Protein AF-0000000075713318 (afdb_homodimer)

Solvent-accessible surface area (backbone atoms only — not comparable to full-atom values): 17585 Å² total; per-residue (Å²): 131,86,72,63,76,66,46,79,24,65,80,40,88,94,42,63,66,56,20,50,36,45,51,32,10,68,74,48,84,56,33,56,58,51,68,74,47,45,32,52,47,50,76,47,67,40,51,84,48,40,60,54,39,22,46,40,76,52,52,82,46,51,25,34,27,41,79,38,81,68,27,32,43,33,42,34,37,63,83,39,29,36,25,42,32,25,42,23,45,23,33,30,71,60,67,88,74,44,43,30,54,21,17,32,35,34,30,35,20,81,74,85,74,61,71,46,78,69,47,76,45,75,73,47,67,67,31,68,55,62,59,24,67,39,77,47,80,46,70,71,67,52,76,26,28,28,45,33,44,30,35,74,46,52,14,71,60,65,42,37,31,42,42,34,4,29,50,27,43,13,27,35,42,60,132,86,70,63,75,65,46,80,24,68,81,38,90,91,41,63,68,57,19,50,36,46,51,32,10,66,74,47,83,55,30,57,61,50,68,72,47,46,33,51,46,52,76,48,68,41,49,83,48,39,61,54,38,21,45,40,77,51,52,82,46,50,26,34,27,42,78,37,83,69,27,32,41,33,42,34,36,64,84,38,29,36,26,41,31,25,40,22,45,22,34,31,71,61,67,89,76,43,42,30,54,21,16,32,36,32,30,36,20,79,75,84,74,61,71,45,78,69,48,76,46,76,73,47,67,68,31,68,56,60,60,24,68,40,76,48,78,44,70,70,68,52,76,28,28,28,43,33,45,30,34,74,46,52,14,71,59,65,44,37,31,42,40,35,4,30,51,28,42,13,27,34,41,60

Radius of gyration: 24.64 Å; Cα contacts (8 Å, |Δi|>4): 955; chains: 2; bounding box: 43×74×54 Å

pLDDT: mean 88.65, std 12.82, range [29.45, 98.88]

Organism: Trichomonas vaginalis (strain ATCC PRA-98 / G3) (NCBI:txid412133)

InterPro domains:
  IPR000421 Coagulation factor 5/8, C-terminal domain [PF00754] (59-156)
  IPR008979 Galactose-binding-like domain superfamily [SSF49785] (58-172)

Foldseek 3Di:
DPPPDDDDFDQDPVCNPRGDQVVCCVVVVRGVDDCVVPNDDDPDDDDPADLVQQADDDLQGKHKDDQDAFDKRKAFAPPKWFFFFKKKFWFHADDDLGQAAAKKWKWFAAPVPDIDTFDIGHGHCQRPHHGGMDMDTTPGDPIGRMMMITRHAGGSNRTRMDMTSYMDTDGDMD/DPCPDDDDFDQDPVCNPRGDQVVCCVVVVRGVDDCVVPNDDDPDDDDPADLVQQADDDLQGKHKDDQDAFDKRKAFAPPKWFFFFKKKFWFHQDDDLGQAAAKKWKWFAAPVPDIDTFDIGHRHCQRPHHGGMDMDTTPGDPIGRMMMITRHAGGSNRTRMDMTSYMDTDGDMD

Structure (mmCIF, N/CA/C/O backbone):
data_AF-0000000075713318-model_v1
#
loop_
_entity.id
_entity.type
_entity.pdbx_description
1 polymer 'F5/8 type C domain-containing protein'
#
loop_
_atom_site.group_PDB
_atom_site.id
_atom_site.type_symbol
_atom_site.label_atom_id
_atom_site.label_alt_id
_atom_site.label_comp_id
_atom_site.label_asym_id
_atom_site.label_entity_id
_atom_site.label_seq_id
_atom_site.pdbx_PDB_ins_code
_atom_site.Cartn_x
_atom_site.Cartn_y
_atom_site.Cartn_z
_atom_site.occupancy
_atom_site.B_iso_or_equiv
_atom_site.auth_seq_id
_atom_site.auth_comp_id
_atom_site.auth_asym_id
_atom_site.auth_atom_id
_atom_site.pdbx_PDB_model_num
ATOM 1 N N . MET A 1 1 ? 22.984 25.828 28.312 1 29.45 1 MET A N 1
ATOM 2 C CA . MET A 1 1 ? 21.938 26.672 27.734 1 29.45 1 MET A CA 1
ATOM 3 C C . MET A 1 1 ? 21.953 26.594 26.219 1 29.45 1 MET A C 1
ATOM 5 O O . MET A 1 1 ? 22.609 27.375 25.547 1 29.45 1 MET A O 1
ATOM 9 N N . GLY A 1 2 ? 22.344 25.562 25.531 1 36.06 2 GLY A N 1
ATOM 10 C CA . GLY A 1 2 ? 22.75 25.391 24.156 1 36.06 2 GLY A CA 1
ATOM 11 C C . GLY A 1 2 ? 21.703 25.875 23.156 1 36.06 2 GLY A C 1
ATOM 12 O O . GLY A 1 2 ? 20.688 25.203 22.953 1 36.06 2 GLY A O 1
ATOM 13 N N . GLY A 1 3 ? 21.234 27.141 23.109 1 44.34 3 GLY A N 1
ATOM 14 C CA . GLY A 1 3 ? 20.234 27.984 22.484 1 44.34 3 GLY A CA 1
ATOM 15 C C . GLY A 1 3 ? 20.109 27.766 20.984 1 44.34 3 GLY A C 1
ATOM 16 O O . GLY A 1 3 ? 20.75 28.453 20.188 1 44.34 3 GLY A O 1
ATOM 17 N N . GLY A 1 4 ? 20.109 26.609 20.453 1 56.09 4 GLY A N 1
ATOM 18 C CA . GLY A 1 4 ? 20.25 26.5 19 1 56.09 4 GLY A CA 1
ATOM 19 C C . GLY A 1 4 ? 19.359 27.484 18.25 1 56.09 4 GLY A C 1
ATOM 20 O O . GLY A 1 4 ? 18.391 28 18.797 1 56.09 4 GLY A O 1
ATOM 21 N N . SER A 1 5 ? 19.906 28.281 17.266 1 78.12 5 SER A N 1
ATOM 22 C CA . SER A 1 5 ? 19.297 29.359 16.5 1 78.12 5 SER A CA 1
ATOM 23 C C . SER A 1 5 ? 17.953 28.938 15.914 1 78.12 5 SER A C 1
ATOM 25 O O . SER A 1 5 ? 17.812 27.812 15.43 1 78.12 5 SER A O 1
ATOM 27 N N . SER A 1 6 ? 16.922 29.641 16.406 1 88.44 6 SER A N 1
ATOM 28 C CA . SER A 1 6 ? 15.578 29.5 15.844 1 88.44 6 SER A CA 1
ATOM 29 C C . SER A 1 6 ? 15.492 30.094 14.445 1 88.44 6 SER A C 1
ATOM 31 O O . SER A 1 6 ? 16.047 31.172 14.188 1 88.44 6 SER A O 1
ATOM 33 N N . VAL A 1 7 ? 15.102 29.359 13.523 1 92 7 VAL A N 1
ATOM 34 C CA . VAL A 1 7 ? 14.883 29.828 12.164 1 92 7 VAL A CA 1
ATOM 35 C C . VAL A 1 7 ? 13.383 29.938 11.891 1 92 7 VAL A C 1
ATOM 37 O O . VAL A 1 7 ? 12.617 29.031 12.219 1 92 7 VAL A O 1
ATOM 40 N N . ALA A 1 8 ? 12.938 31.078 11.312 1 95.62 8 ALA A N 1
ATOM 41 C CA . ALA A 1 8 ? 11.523 31.344 11.039 1 95.62 8 ALA A CA 1
ATOM 42 C C . ALA A 1 8 ? 11.156 30.922 9.625 1 95.62 8 ALA A C 1
ATOM 44 O O . ALA A 1 8 ? 11.891 31.188 8.672 1 95.62 8 ALA A O 1
ATOM 45 N N . TYR A 1 9 ? 10.047 30.266 9.477 1 95.88 9 TYR A N 1
ATOM 46 C CA . TYR A 1 9 ? 9.422 29.906 8.211 1 95.88 9 TYR A CA 1
ATOM 47 C C . TYR A 1 9 ? 7.973 30.375 8.164 1 95.88 9 TYR A C 1
ATOM 49 O O . TYR A 1 9 ? 7.059 29.594 8.469 1 95.88 9 TYR A O 1
ATOM 57 N N . PRO A 1 10 ? 7.723 31.609 7.754 1 95.38 10 PRO A N 1
ATOM 58 C CA . PRO A 1 10 ? 6.355 32.156 7.77 1 95.38 10 PRO A CA 1
ATOM 59 C C . PRO A 1 10 ? 5.492 31.578 6.641 1 95.38 10 PRO A C 1
ATOM 61 O O . PRO A 1 10 ? 6.008 31.25 5.57 1 95.38 10 PRO A O 1
ATOM 64 N N . LEU A 1 11 ? 4.223 31.406 6.945 1 95.69 11 LEU A N 1
ATOM 65 C CA . LEU A 1 11 ? 3.256 31.047 5.91 1 95.69 11 LEU A CA 1
ATOM 66 C C . LEU A 1 11 ? 2.973 32.25 5.004 1 95.69 11 LEU A C 1
ATOM 68 O O . LEU A 1 11 ? 2.543 33.312 5.473 1 95.69 11 LEU A O 1
ATOM 72 N N . LYS A 1 12 ? 3.27 32.094 3.717 1 92.25 12 LYS A N 1
ATOM 73 C CA . LYS A 1 12 ? 2.949 33.094 2.695 1 92.25 12 LYS A CA 1
ATOM 74 C C . LYS A 1 12 ? 1.854 32.594 1.761 1 92.25 12 LYS A C 1
ATOM 76 O O . LYS A 1 12 ? 1.904 31.438 1.295 1 92.25 12 LYS A O 1
ATOM 81 N N . LYS A 1 13 ? 0.928 33.375 1.49 1 89.06 13 LYS A N 1
ATOM 82 C CA . LYS A 1 13 ? -0.212 33 0.655 1 89.06 13 LYS A CA 1
ATOM 83 C C . LYS A 1 13 ? 0.244 32.562 -0.733 1 89.06 13 LYS A C 1
ATOM 85 O O . LYS A 1 13 ? -0.342 31.656 -1.325 1 89.06 13 LYS A O 1
ATOM 90 N N . GLU A 1 14 ? 1.284 33.219 -1.229 1 90.31 14 GLU A N 1
ATOM 91 C CA . GLU A 1 14 ? 1.754 32.969 -2.586 1 90.31 14 GLU A CA 1
ATOM 92 C C . GLU A 1 14 ? 2.645 31.719 -2.637 1 90.31 14 GLU A C 1
ATOM 94 O O . GLU A 1 14 ? 2.992 31.234 -3.721 1 90.31 14 GLU A O 1
ATOM 99 N N . ALA A 1 15 ? 3.02 31.172 -1.553 1 91.25 15 ALA A N 1
ATOM 100 C CA . ALA A 1 15 ? 3.908 30.016 -1.491 1 91.25 15 ALA A CA 1
ATOM 101 C C . ALA A 1 15 ? 3.502 29.078 -0.362 1 91.25 15 ALA A C 1
ATOM 103 O O . ALA A 1 15 ? 4.281 28.828 0.56 1 91.25 15 ALA A O 1
ATOM 104 N N . PRO A 1 16 ? 2.311 28.562 -0.466 1 92.75 16 PRO A N 1
ATOM 105 C CA . PRO A 1 16 ? 1.747 27.812 0.654 1 92.75 16 PRO A CA 1
ATOM 106 C C . PRO A 1 16 ? 2.469 26.484 0.894 1 92.75 16 PRO A C 1
ATOM 108 O O . PRO A 1 16 ? 2.215 25.812 1.896 1 92.75 16 PRO A O 1
ATOM 111 N N . LEU A 1 17 ? 3.395 26.094 0.067 1 92.31 17 LEU A N 1
ATOM 112 C CA . LEU A 1 17 ? 4.102 24.828 0.242 1 92.31 17 LEU A CA 1
ATOM 113 C C . LEU A 1 17 ? 5.566 25.062 0.58 1 92.31 17 LEU A C 1
ATOM 115 O O . LEU A 1 17 ? 6.367 24.125 0.587 1 92.31 17 LEU A O 1
ATOM 119 N N . ASN A 1 18 ? 5.902 26.359 0.83 1 93.12 18 ASN A N 1
ATOM 120 C CA . ASN A 1 18 ? 7.281 26.719 1.146 1 93.12 18 ASN A CA 1
ATOM 121 C C . ASN A 1 18 ? 7.469 26.953 2.645 1 93.12 18 ASN A C 1
ATOM 123 O O . ASN A 1 18 ? 7.773 28.062 3.074 1 93.12 18 ASN A O 1
ATOM 127 N N . GLY A 1 19 ? 7.398 25.875 3.381 1 95.75 19 GLY A N 1
ATOM 128 C CA . GLY A 1 19 ? 7.562 25.938 4.824 1 95.75 19 GLY A CA 1
ATOM 129 C C . GLY A 1 19 ? 8.773 25.188 5.32 1 95.75 19 GLY A C 1
ATOM 130 O O . GLY A 1 19 ? 9.828 25.203 4.684 1 95.75 19 GLY A O 1
ATOM 131 N N . ILE A 1 20 ? 8.648 24.625 6.48 1 94.12 20 ILE A N 1
ATOM 132 C CA . ILE A 1 20 ? 9.734 23.953 7.188 1 94.12 20 ILE A CA 1
ATOM 133 C C . ILE A 1 20 ? 10.227 22.766 6.367 1 94.12 20 ILE A C 1
ATOM 135 O O . ILE A 1 20 ? 11.43 22.594 6.168 1 94.12 20 ILE A O 1
ATOM 139 N N . PHE A 1 21 ? 9.352 21.922 5.836 1 94.19 21 PHE A N 1
ATOM 140 C CA . PHE A 1 21 ? 9.781 20.719 5.133 1 94.19 21 PHE A CA 1
ATOM 141 C C . PHE A 1 21 ? 10.375 21.078 3.771 1 94.19 21 PHE A C 1
ATOM 143 O O . PHE A 1 21 ? 11.312 20.422 3.314 1 94.19 21 PHE A O 1
ATOM 150 N N . ALA A 1 22 ? 9.766 22.109 3.145 1 92 22 ALA A N 1
ATOM 151 C CA . ALA A 1 22 ? 10.383 22.578 1.908 1 92 22 ALA A CA 1
ATOM 152 C C . ALA A 1 22 ? 11.836 22.984 2.145 1 92 22 ALA A C 1
ATOM 154 O O . ALA A 1 22 ? 12.719 22.672 1.345 1 92 22 ALA A O 1
ATOM 155 N N . ALA A 1 23 ? 12.055 23.734 3.217 1 91.5 23 ALA A N 1
ATOM 156 C CA . ALA A 1 23 ? 13.406 24.172 3.559 1 91.5 23 ALA A CA 1
ATOM 157 C C . ALA A 1 23 ? 14.312 22.984 3.861 1 91.5 23 ALA A C 1
ATOM 159 O O . ALA A 1 23 ? 15.477 22.953 3.447 1 91.5 23 ALA A O 1
ATOM 160 N N . MET A 1 24 ? 13.82 22 4.574 1 89.31 24 MET A N 1
ATOM 161 C CA . MET A 1 24 ? 14.594 20.812 4.902 1 89.31 24 MET A CA 1
ATOM 162 C C . MET A 1 24 ? 14.969 20.031 3.641 1 89.31 24 MET A C 1
ATOM 164 O O . MET A 1 24 ? 16.094 19.547 3.514 1 89.31 24 MET A O 1
ATOM 168 N N . ARG A 1 25 ? 13.969 19.891 2.752 1 89.19 25 ARG A N 1
ATOM 169 C CA . ARG A 1 25 ? 14.258 19.203 1.501 1 89.19 25 ARG A CA 1
ATOM 170 C C . ARG A 1 25 ? 15.359 19.906 0.719 1 89.19 25 ARG A C 1
ATOM 172 O O . ARG A 1 25 ? 16.266 19.25 0.193 1 89.19 25 ARG A O 1
ATOM 179 N N . LYS A 1 26 ? 15.203 21.219 0.637 1 86.06 26 LYS A N 1
ATOM 180 C CA . LYS A 1 26 ? 16.219 22 -0.063 1 86.06 26 LYS A CA 1
ATOM 181 C C . LYS A 1 26 ? 17.594 21.797 0.552 1 86.06 26 LYS A C 1
ATOM 183 O O . LYS A 1 26 ? 18.594 21.672 -0.167 1 86.06 26 LYS A O 1
ATOM 188 N N . ALA A 1 27 ? 17.641 21.719 1.861 1 85 27 ALA A N 1
ATOM 189 C CA . ALA A 1 27 ? 18.891 21.609 2.586 1 85 27 ALA A CA 1
ATOM 190 C C . ALA A 1 27 ? 19.453 20.188 2.494 1 85 27 ALA A C 1
ATOM 192 O O . ALA A 1 27 ? 20.656 19.984 2.684 1 85 27 ALA A O 1
ATOM 193 N N . ASN A 1 28 ? 18.625 19.234 2.232 1 82.62 28 ASN A N 1
ATOM 194 C CA . ASN A 1 28 ? 19.031 17.828 2.322 1 82.62 28 ASN A CA 1
ATOM 195 C C . ASN A 1 28 ? 18.859 17.109 0.987 1 82.62 28 ASN A C 1
ATOM 197 O O . ASN A 1 28 ? 18.406 15.969 0.945 1 82.62 28 ASN A O 1
ATOM 201 N N . GLY A 1 29 ? 19.109 17.766 -0.132 1 79.81 29 GLY A N 1
ATOM 202 C CA . GLY A 1 29 ? 19.125 17.125 -1.44 1 79.81 29 GLY A CA 1
ATOM 203 C C . GLY A 1 29 ? 17.766 16.594 -1.851 1 79.81 29 GLY A C 1
ATOM 204 O O . GLY A 1 29 ? 17.672 15.531 -2.469 1 79.81 29 GLY A O 1
ATOM 205 N N . GLY A 1 30 ? 16.688 17.219 -1.431 1 80.69 30 GLY A N 1
ATOM 206 C CA . GLY A 1 30 ? 15.352 16.891 -1.9 1 80.69 30 GLY A CA 1
ATOM 207 C C . GLY A 1 30 ? 14.586 16 -0.942 1 80.69 30 GLY A C 1
ATOM 208 O O . GLY A 1 30 ? 13.43 15.648 -1.201 1 80.69 30 GLY A O 1
ATOM 209 N N . LYS A 1 31 ? 15.289 15.68 0.296 1 79.44 31 LYS A N 1
ATOM 210 C CA . LYS A 1 31 ? 14.617 14.867 1.303 1 79.44 31 LYS A CA 1
ATOM 211 C C . LYS A 1 31 ? 14.547 15.594 2.643 1 79.44 31 LYS A C 1
ATOM 213 O O . LYS A 1 31 ? 15.414 16.406 2.957 1 79.44 31 LYS A O 1
ATOM 218 N N . VAL A 1 32 ? 13.375 15.586 3.295 1 80.81 32 VAL A N 1
ATOM 219 C CA . VAL A 1 32 ? 13.273 16.219 4.609 1 80.81 32 VAL A CA 1
ATOM 220 C C . VAL A 1 32 ? 14.305 15.594 5.555 1 80.81 32 VAL A C 1
ATOM 222 O O . VAL A 1 32 ? 14.898 16.297 6.371 1 80.81 32 VAL A O 1
ATOM 225 N N . GLY A 1 33 ? 14.633 14.516 5.387 1 65.56 33 GLY A N 1
ATOM 226 C CA . GLY A 1 33 ? 15.57 13.781 6.23 1 65.56 33 GLY A CA 1
ATOM 227 C C . GLY A 1 33 ? 15.227 12.312 6.367 1 65.56 33 GLY A C 1
ATOM 228 O O . GLY A 1 33 ? 14.508 11.758 5.535 1 65.56 33 GLY A O 1
ATOM 229 N N . ASN A 1 34 ? 16.078 11.734 7.188 1 63.28 34 ASN A N 1
ATOM 230 C CA . ASN A 1 34 ? 15.797 10.352 7.551 1 63.28 34 ASN A CA 1
ATOM 231 C C . ASN A 1 34 ? 15.062 10.258 8.883 1 63.28 34 ASN A C 1
ATOM 233 O O . ASN A 1 34 ? 14.859 11.273 9.555 1 63.28 34 ASN A O 1
ATOM 237 N N . GLU A 1 35 ? 14.391 9.289 9.102 1 60.81 35 GLU A N 1
ATOM 238 C CA . GLU A 1 35 ? 13.578 9.055 10.297 1 60.81 35 GLU A CA 1
ATOM 239 C C . GLU A 1 35 ? 14.352 9.406 11.562 1 60.81 35 GLU A C 1
ATOM 241 O O . GLU A 1 35 ? 13.75 9.625 12.617 1 60.81 35 GLU A O 1
ATOM 246 N N . VAL A 1 36 ? 15.609 9.711 11.281 1 60.62 36 VAL A N 1
ATOM 247 C CA . VAL A 1 36 ? 16.406 10.102 12.438 1 60.62 36 VAL A CA 1
ATOM 248 C C . VAL A 1 36 ? 16.172 11.578 12.758 1 60.62 36 VAL A C 1
ATOM 250 O O . VAL A 1 36 ? 16.266 11.992 13.914 1 60.62 36 VAL A O 1
ATOM 253 N N . LYS A 1 37 ? 15.766 12.352 11.812 1 76.88 37 LYS A N 1
ATOM 254 C CA . LYS A 1 37 ? 15.539 13.781 12.039 1 76.88 37 LYS A CA 1
ATOM 255 C C . LYS A 1 37 ? 14.047 14.094 12.094 1 76.88 37 LYS A C 1
ATOM 257 O O . LYS A 1 37 ? 13.602 14.844 12.969 1 76.88 37 LYS A O 1
ATOM 262 N N . VAL A 1 38 ? 13.375 13.562 11.203 1 89.69 38 VAL A N 1
ATOM 263 C CA . VAL A 1 38 ? 11.93 13.734 11.133 1 89.69 38 VAL A CA 1
ATOM 264 C C . VAL A 1 38 ? 11.258 12.383 10.891 1 89.69 38 VAL A C 1
ATOM 266 O O . VAL A 1 38 ? 11.586 11.68 9.93 1 89.69 38 VAL A O 1
ATOM 269 N N . LYS A 1 39 ? 10.438 11.945 11.828 1 88.25 39 LYS A N 1
ATOM 270 C CA . LYS A 1 39 ? 9.648 10.734 11.68 1 88.25 39 LYS A CA 1
ATOM 271 C C . LYS A 1 39 ? 8.172 11.062 11.453 1 88.25 39 LYS A C 1
ATOM 273 O O . LYS A 1 39 ? 7.625 11.953 12.109 1 88.25 39 LYS A O 1
ATOM 278 N N . VAL A 1 40 ? 7.582 10.422 10.453 1 92.31 40 VAL A N 1
ATOM 279 C CA . VAL A 1 40 ? 6.141 10.547 10.25 1 92.31 40 VAL A CA 1
ATOM 280 C C . VAL A 1 40 ? 5.461 9.203 10.523 1 92.31 40 VAL A C 1
ATOM 282 O O . VAL A 1 40 ? 5.859 8.18 9.969 1 92.31 40 VAL A O 1
ATOM 285 N N . SER A 1 41 ? 4.531 9.234 11.484 1 90.38 41 SER A N 1
ATOM 286 C CA . SER A 1 41 ? 3.748 8.055 11.82 1 90.38 41 SER A CA 1
ATOM 287 C C . SER A 1 41 ? 2.254 8.312 11.664 1 90.38 41 SER A C 1
ATOM 289 O O . SER A 1 41 ? 1.83 9.469 11.555 1 90.38 41 SER A O 1
ATOM 291 N N . SER A 1 42 ? 1.5 7.301 11.539 1 93.75 42 SER A N 1
ATOM 292 C CA . SER A 1 42 ? 0.05 7.422 11.422 1 93.75 42 SER A CA 1
ATOM 293 C C . SER A 1 42 ? -0.66 6.281 12.141 1 93.75 42 SER A C 1
ATOM 295 O O . SER A 1 42 ? -0.042 5.262 12.461 1 93.75 42 SER A O 1
ATOM 297 N N . LYS A 1 43 ? -1.9 6.59 12.539 1 90.94 43 LYS A N 1
ATOM 298 C CA . LYS A 1 43 ? -2.701 5.555 13.18 1 90.94 43 LYS A CA 1
ATOM 299 C C . LYS A 1 43 ? -2.746 4.285 12.336 1 90.94 43 LYS A C 1
ATOM 301 O O . LYS A 1 43 ? -2.701 3.176 12.875 1 90.94 4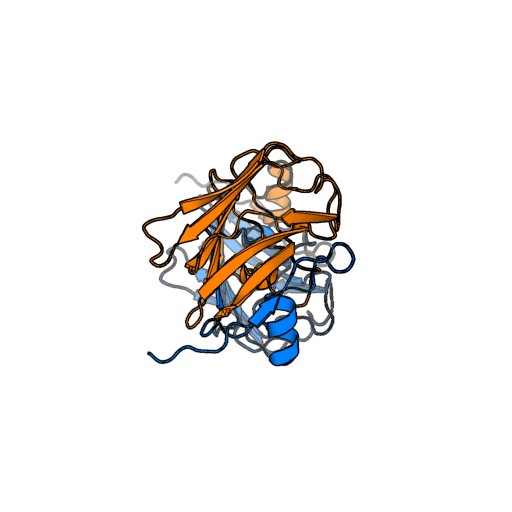3 LYS A O 1
ATOM 306 N N . SER A 1 44 ? -2.912 4.438 11.016 1 89.12 44 SER A N 1
ATOM 307 C CA . SER A 1 44 ? -2.93 3.338 10.062 1 89.12 44 SER A CA 1
ATOM 308 C C . SER A 1 44 ? -2.533 3.811 8.664 1 89.12 44 SER A C 1
ATOM 310 O O . SER A 1 44 ? -2.422 5.016 8.422 1 89.12 44 SER A O 1
ATOM 312 N N . VAL A 1 45 ? -2.127 2.893 7.812 1 86.31 45 VAL A N 1
ATOM 313 C CA . VAL A 1 45 ? -1.886 3.129 6.395 1 86.31 45 VAL A CA 1
ATOM 314 C C . VAL A 1 45 ? -2.691 2.137 5.559 1 86.31 45 VAL A C 1
ATOM 316 O O . VAL A 1 45 ? -2.699 0.938 5.848 1 86.31 45 VAL A O 1
ATOM 319 N N . ARG A 1 46 ? -3.473 2.779 4.715 1 79.5 46 ARG A N 1
ATOM 320 C CA . ARG A 1 46 ? -4.172 1.905 3.777 1 79.5 46 ARG A CA 1
ATOM 321 C C . ARG A 1 46 ? -3.252 1.473 2.641 1 79.5 46 ARG A C 1
ATOM 323 O O . ARG A 1 46 ? -2.771 2.309 1.87 1 79.5 46 ARG A O 1
ATOM 330 N N . CYS A 1 47 ? -2.896 0.186 2.717 1 71.38 47 CYS A N 1
ATOM 331 C CA . CYS A 1 47 ? -2.15 -0.422 1.62 1 71.38 47 CYS A CA 1
ATOM 332 C C . CYS A 1 47 ? -3.092 -0.922 0.531 1 71.38 47 CYS A C 1
ATOM 334 O O . CYS A 1 47 ? -3.961 -1.756 0.791 1 71.38 47 CYS A O 1
ATOM 336 N N . PHE A 1 48 ? -2.977 -0.358 -0.593 1 68.94 48 PHE A N 1
ATOM 337 C CA . PHE A 1 48 ? -3.926 -0.709 -1.643 1 68.94 48 PHE A CA 1
ATOM 338 C C . PHE A 1 48 ? -3.527 -2.016 -2.318 1 68.94 48 PHE A C 1
ATOM 340 O O . PHE A 1 48 ? -4.34 -2.639 -3.004 1 68.94 48 PHE A O 1
ATOM 347 N N . ALA A 1 49 ? -2.287 -2.34 -2.023 1 73.44 49 ALA A N 1
ATOM 348 C CA . ALA A 1 49 ? -1.895 -3.639 -2.562 1 73.44 49 ALA A CA 1
ATOM 349 C C . ALA A 1 49 ? -2.465 -4.777 -1.72 1 73.44 49 ALA A C 1
ATOM 351 O O . ALA A 1 49 ? -2.203 -4.859 -0.518 1 73.44 49 ALA A O 1
ATOM 352 N N . ASP A 1 50 ? -3.344 -5.492 -2.205 1 79.06 50 ASP A N 1
ATOM 353 C CA . ASP A 1 50 ? -3.949 -6.656 -1.567 1 79.06 50 ASP A CA 1
ATOM 354 C C . ASP A 1 50 ? -3.562 -7.941 -2.293 1 79.06 50 ASP A C 1
ATOM 356 O O . ASP A 1 50 ? -3.828 -8.094 -3.486 1 79.06 50 ASP A O 1
ATOM 360 N N . PRO A 1 51 ? -2.98 -8.898 -1.517 1 86.94 51 PRO A N 1
ATOM 361 C CA . PRO A 1 51 ? -2.639 -10.156 -2.18 1 86.94 51 PRO A CA 1
ATOM 362 C C . PRO A 1 51 ? -3.832 -10.797 -2.887 1 86.94 51 PRO A C 1
ATOM 364 O O . PRO A 1 51 ? -3.662 -11.469 -3.906 1 86.94 51 PRO A O 1
ATOM 367 N N . MET A 1 52 ? -5.035 -10.547 -2.422 1 86.62 52 MET A N 1
ATOM 368 C CA . MET A 1 52 ? -6.23 -11.117 -3.033 1 86.62 52 MET A CA 1
ATOM 369 C C . MET A 1 52 ? -6.418 -10.594 -4.453 1 86.62 52 MET A C 1
ATOM 371 O O . MET A 1 52 ? -7.125 -11.211 -5.258 1 86.62 52 MET A O 1
ATOM 375 N N . ASP A 1 53 ? -5.719 -9.547 -4.699 1 84.94 53 ASP A N 1
ATOM 376 C CA . ASP A 1 53 ? -5.91 -8.938 -6.008 1 84.94 53 ASP A CA 1
ATOM 377 C C . ASP A 1 53 ? -5.395 -9.844 -7.121 1 84.94 53 ASP A C 1
ATOM 379 O O . ASP A 1 53 ? -5.875 -9.773 -8.258 1 84.94 53 ASP A O 1
ATOM 383 N N . VAL A 1 54 ? -4.484 -10.742 -6.828 1 91.62 54 VAL A N 1
ATOM 384 C CA . VAL A 1 54 ? -3.857 -11.547 -7.871 1 91.62 54 VAL A CA 1
ATOM 385 C C . VAL A 1 54 ? -4.848 -12.594 -8.391 1 91.62 54 VAL A C 1
ATOM 387 O O . VAL A 1 54 ? -4.621 -13.211 -9.43 1 91.62 54 VAL A O 1
ATOM 390 N N . VAL A 1 55 ? -5.945 -12.844 -7.68 1 92.38 55 VAL A N 1
ATOM 391 C CA . VAL A 1 55 ? -6.949 -13.789 -8.156 1 92.38 55 VAL A CA 1
ATOM 392 C C . VAL A 1 55 ? -8.242 -13.047 -8.492 1 92.38 55 VAL A C 1
ATOM 394 O O . VAL A 1 55 ? -9.273 -13.664 -8.758 1 92.38 55 VAL A O 1
ATOM 397 N N . GLY A 1 56 ? -8.164 -11.734 -8.414 1 84.88 56 GLY A N 1
ATOM 398 C CA . GLY A 1 56 ? -9.336 -10.891 -8.625 1 84.88 56 GLY A CA 1
ATOM 399 C C . GLY A 1 56 ? -9.664 -10.672 -10.086 1 84.88 56 GLY A C 1
ATOM 400 O O . GLY A 1 56 ? -9 -11.227 -10.969 1 84.88 56 GLY A O 1
ATOM 401 N N . PRO A 1 57 ? -10.727 -9.969 -10.25 1 79.06 57 PRO A N 1
ATOM 402 C CA . PRO A 1 57 ? -11.25 -9.781 -11.609 1 79.06 57 PRO A CA 1
ATOM 403 C C . PRO A 1 57 ? -10.406 -8.828 -12.438 1 79.06 57 PRO A C 1
ATOM 405 O O . PRO A 1 57 ? -10.422 -8.898 -13.672 1 79.06 57 PRO A O 1
ATOM 408 N N . SER A 1 58 ? -9.828 -7.898 -11.734 1 75.12 58 SER A N 1
ATOM 409 C CA . SER A 1 58 ? -9.039 -6.91 -12.461 1 75.12 58 SER A CA 1
ATOM 410 C C . SER A 1 58 ? -7.559 -7.281 -12.469 1 75.12 58 SER A C 1
ATOM 412 O O . SER A 1 58 ? -7.035 -7.793 -11.477 1 75.12 58 SER A O 1
ATOM 414 N N . ASN A 1 59 ? -6.996 -7.145 -13.617 1 71.75 59 ASN A N 1
ATOM 415 C CA . ASN A 1 59 ? -5.555 -7.316 -13.734 1 71.75 59 ASN A CA 1
ATOM 416 C C . ASN A 1 59 ? -4.832 -5.973 -13.781 1 71.75 59 ASN A C 1
ATOM 418 O O . ASN A 1 59 ? -3.678 -5.895 -14.203 1 71.75 59 ASN A O 1
ATOM 422 N N . ASP A 1 60 ? -5.594 -4.957 -13.297 1 70.19 60 ASP A N 1
ATOM 423 C CA . ASP A 1 60 ? -5.055 -3.605 -13.375 1 70.19 60 ASP A CA 1
ATOM 424 C C . ASP A 1 60 ? -4.32 -3.23 -12.086 1 70.19 60 ASP A C 1
ATOM 426 O O . ASP A 1 60 ? -3.746 -2.146 -11.984 1 70.19 60 ASP A O 1
ATOM 430 N N . ASN A 1 61 ? -4.422 -4.105 -11.141 1 73.44 61 ASN A N 1
ATOM 431 C CA . ASN A 1 61 ? -3.678 -3.934 -9.898 1 73.44 61 ASN A CA 1
ATOM 432 C C . ASN A 1 61 ? -2.648 -5.043 -9.703 1 73.44 61 ASN A C 1
ATOM 434 O O . ASN A 1 61 ? -2.744 -6.102 -10.328 1 73.44 61 ASN A O 1
ATOM 438 N N . GLU A 1 62 ? -1.561 -4.691 -8.969 1 82.38 62 GLU A N 1
ATOM 439 C CA . GLU A 1 62 ? -0.521 -5.68 -8.703 1 82.38 62 GLU A CA 1
ATOM 440 C C . GLU A 1 62 ? -0.282 -5.836 -7.203 1 82.38 62 GLU A C 1
ATOM 442 O O . GLU A 1 62 ? -0.475 -4.887 -6.438 1 82.38 62 GLU A O 1
ATOM 447 N N . TRP A 1 63 ? -0.009 -7.051 -6.914 1 89.06 63 TRP A N 1
ATOM 448 C CA . TRP A 1 63 ? 0.63 -7.316 -5.629 1 89.06 63 TRP A CA 1
ATOM 449 C C . TRP A 1 63 ? 2.148 -7.305 -5.762 1 89.06 63 TRP A C 1
ATOM 451 O O . TRP A 1 63 ? 2.699 -7.852 -6.723 1 89.06 63 TRP A O 1
ATOM 461 N N . THR A 1 64 ? 2.777 -6.602 -4.84 1 88.75 64 THR A N 1
ATOM 462 C CA . THR A 1 64 ? 4.234 -6.586 -4.773 1 88.75 64 THR A CA 1
ATOM 463 C C . THR A 1 64 ? 4.715 -6.867 -3.355 1 88.75 64 THR A C 1
ATOM 465 O O . THR A 1 64 ? 4.203 -6.289 -2.395 1 88.75 64 THR A O 1
ATOM 468 N N . SER A 1 65 ? 5.625 -7.84 -3.256 1 89.75 65 SER A N 1
ATOM 469 C CA . SER A 1 65 ? 6.25 -8.102 -1.963 1 89.75 65 SER A CA 1
ATOM 470 C C . SER A 1 65 ? 7.289 -7.039 -1.625 1 89.75 65 SER A C 1
ATOM 472 O O . SER A 1 65 ? 7.672 -6.242 -2.486 1 89.75 65 SER A O 1
ATOM 474 N N . GLU A 1 66 ? 7.703 -7.043 -0.324 1 86.69 66 GLU A N 1
ATOM 475 C CA . GLU A 1 66 ? 8.906 -6.293 0.026 1 86.69 66 GLU A CA 1
ATOM 476 C C . GLU A 1 66 ? 10.133 -6.863 -0.682 1 86.69 66 GLU A C 1
ATOM 478 O O . GLU A 1 66 ? 10.086 -7.965 -1.229 1 86.69 66 GLU A O 1
ATOM 483 N N . ASN A 1 67 ? 11.258 -6.074 -0.82 1 90.31 67 ASN A N 1
ATOM 484 C CA . ASN A 1 67 ? 12.516 -6.516 -1.408 1 90.31 67 ASN A CA 1
ATOM 485 C C . ASN A 1 67 ? 13.273 -7.453 -0.472 1 90.31 67 ASN A C 1
ATOM 487 O O . ASN A 1 67 ? 14.203 -7.035 0.214 1 90.31 67 ASN A O 1
ATOM 491 N N . GLU A 1 68 ? 12.852 -8.648 -0.417 1 92.44 68 GLU A N 1
ATOM 492 C CA . GLU A 1 68 ? 13.414 -9.664 0.473 1 92.44 68 GLU A CA 1
ATOM 493 C C . GLU A 1 68 ? 13.516 -11.016 -0.224 1 92.44 68 GLU A C 1
ATOM 495 O O . GLU A 1 68 ? 12.734 -11.312 -1.132 1 92.44 68 GLU A O 1
ATOM 500 N N . ASP A 1 69 ? 14.453 -11.82 0.216 1 94.81 69 ASP A N 1
ATOM 501 C CA . ASP A 1 69 ? 14.664 -13.133 -0.39 1 94.81 69 ASP A CA 1
ATOM 502 C C . ASP A 1 69 ? 13.461 -14.047 -0.151 1 94.81 69 ASP A C 1
ATOM 504 O O . ASP A 1 69 ? 12.781 -13.938 0.875 1 94.81 69 ASP A O 1
ATOM 508 N N . ASN A 1 70 ? 13.297 -14.969 -1.114 1 96.81 70 ASN A N 1
ATOM 509 C CA . ASN A 1 70 ? 12.273 -16 -1.024 1 96.81 70 ASN A CA 1
ATOM 510 C C . ASN A 1 70 ? 10.898 -15.406 -0.739 1 96.81 70 ASN A C 1
ATOM 512 O O . ASN A 1 70 ? 10.172 -15.898 0.126 1 96.81 70 ASN A O 1
ATOM 516 N N . SER A 1 71 ? 10.609 -14.25 -1.375 1 96 71 SER A N 1
ATOM 517 C CA . SER A 1 71 ? 9.258 -13.703 -1.332 1 96 71 SER A CA 1
ATOM 518 C C . SER A 1 71 ? 8.242 -14.68 -1.917 1 96 71 SER A C 1
ATOM 520 O O . SER A 1 71 ? 8.508 -15.312 -2.941 1 96 71 SER A O 1
ATOM 522 N N . TRP A 1 72 ? 7.129 -14.82 -1.228 1 98.12 72 TRP A N 1
ATOM 523 C CA . TRP A 1 72 ? 6.164 -15.805 -1.708 1 98.12 72 TRP A CA 1
ATOM 524 C C . TRP A 1 72 ? 4.738 -15.289 -1.56 1 98.12 72 TRP A C 1
ATOM 526 O O . TRP A 1 72 ? 4.484 -14.352 -0.791 1 98.12 72 TRP A O 1
ATOM 536 N N . ILE A 1 73 ? 3.82 -15.758 -2.344 1 97.38 73 ILE A N 1
ATOM 537 C CA . ILE A 1 73 ? 2.373 -15.602 -2.264 1 97.38 73 ILE A CA 1
ATOM 538 C C . ILE A 1 73 ? 1.701 -16.969 -2.275 1 97.38 73 ILE A C 1
ATOM 540 O O . ILE A 1 73 ? 2.146 -17.891 -2.977 1 97.38 73 ILE A O 1
ATOM 544 N N . GLU A 1 74 ? 0.667 -17.094 -1.406 1 96.75 74 GLU A N 1
ATOM 545 C CA . GLU A 1 74 ? 0.054 -18.391 -1.148 1 96.75 74 GLU A CA 1
ATOM 546 C C . GLU A 1 74 ? -1.467 -18.312 -1.246 1 96.75 74 GLU A C 1
ATOM 548 O O . GLU A 1 74 ? -2.08 -17.375 -0.721 1 96.75 74 GLU A O 1
ATOM 553 N N . ILE A 1 75 ? -2.029 -19.281 -2.012 1 96.75 75 ILE A N 1
ATOM 554 C CA . ILE A 1 75 ? -3.475 -19.422 -2.137 1 96.75 75 ILE A CA 1
ATOM 555 C C . ILE A 1 75 ? -3.949 -20.625 -1.318 1 96.75 75 ILE A C 1
ATOM 557 O O . ILE A 1 75 ? -3.449 -21.734 -1.49 1 96.75 75 ILE A O 1
ATOM 561 N N . THR A 1 76 ? -4.883 -20.375 -0.427 1 93.31 76 THR A N 1
ATOM 562 C CA . THR A 1 76 ? -5.453 -21.438 0.409 1 93.31 76 THR A CA 1
ATOM 563 C C . THR A 1 76 ? -6.945 -21.594 0.129 1 93.31 76 THR A C 1
ATOM 565 O O . THR A 1 76 ? -7.711 -20.641 0.23 1 93.31 76 THR A O 1
ATOM 568 N N . PHE A 1 77 ? -7.305 -22.797 -0.27 1 93 77 PHE A N 1
ATOM 569 C CA . PHE A 1 77 ? -8.711 -23.188 -0.363 1 93 77 PHE A CA 1
ATOM 570 C C . PHE A 1 77 ? -9.219 -23.703 0.975 1 93 77 PHE A C 1
ATOM 572 O O . PHE A 1 77 ? -8.719 -24.719 1.484 1 93 77 PHE A O 1
ATOM 579 N N . ALA A 1 78 ? -10.164 -23.047 1.5 1 86.31 78 ALA A N 1
ATOM 580 C CA . ALA A 1 78 ? -10.617 -23.344 2.857 1 86.31 78 ALA A CA 1
ATOM 581 C C . ALA A 1 78 ? -11.383 -24.672 2.904 1 86.31 78 ALA A C 1
ATOM 583 O O . ALA A 1 78 ? -11.227 -25.453 3.848 1 86.31 78 ALA A O 1
ATOM 584 N N . THR A 1 79 ? -12.164 -24.938 1.881 1 87.25 79 THR A N 1
ATOM 585 C CA . THR A 1 79 ? -13.062 -26.094 1.965 1 87.25 79 THR A CA 1
ATOM 586 C C . THR A 1 79 ? -12.867 -27.016 0.771 1 87.25 79 THR A C 1
ATOM 588 O O . THR A 1 79 ? -13.578 -28.016 0.625 1 87.25 79 THR A O 1
ATOM 591 N N . LYS A 1 80 ? -11.945 -26.688 -0.132 1 91.44 80 LYS A N 1
ATOM 592 C CA . LYS A 1 80 ? -11.703 -27.484 -1.333 1 91.44 80 LYS A CA 1
ATOM 593 C C . LYS A 1 80 ? -10.227 -27.844 -1.474 1 91.44 80 LYS A C 1
ATOM 595 O O . LYS A 1 80 ? -9.391 -27.344 -0.711 1 91.44 80 LYS A O 1
ATOM 600 N N . LYS A 1 81 ? -10.016 -28.781 -2.328 1 95.44 81 LYS A N 1
ATOM 601 C CA . LYS A 1 81 ? -8.656 -29.141 -2.729 1 95.44 81 LYS A CA 1
ATOM 602 C C . LYS A 1 81 ? -8.5 -29.094 -4.246 1 95.44 81 LYS A C 1
ATOM 604 O O . LYS A 1 81 ? -9.469 -29.297 -4.98 1 95.44 81 LYS A O 1
ATOM 609 N N . VAL A 1 82 ? -7.27 -28.812 -4.656 1 96.69 82 VAL A N 1
ATOM 610 C CA . VAL A 1 82 ? -6.984 -28.719 -6.082 1 96.69 82 VAL A CA 1
ATOM 611 C C . VAL A 1 82 ? -5.934 -29.75 -6.473 1 96.69 82 VAL A C 1
ATOM 613 O O . VAL A 1 82 ? -4.949 -29.938 -5.758 1 96.69 82 VAL A O 1
ATOM 616 N N . GLU A 1 83 ? -6.242 -30.547 -7.469 1 98.12 83 GLU A N 1
ATOM 617 C CA . GLU A 1 83 ? -5.207 -31.219 -8.242 1 98.12 83 GLU A CA 1
ATOM 618 C C . GLU A 1 83 ? -4.684 -30.328 -9.367 1 98.12 83 GLU A C 1
ATOM 620 O O . GLU A 1 83 ? -5.363 -30.125 -10.375 1 98.12 83 GLU A O 1
ATOM 625 N N . LEU A 1 84 ? -3.523 -29.766 -9.164 1 98.12 84 LEU A N 1
ATOM 626 C CA . LEU A 1 84 ? -2.969 -28.766 -10.078 1 98.12 84 LEU A CA 1
ATOM 627 C C . LEU A 1 84 ? -2.377 -29.438 -11.312 1 98.12 84 LEU A C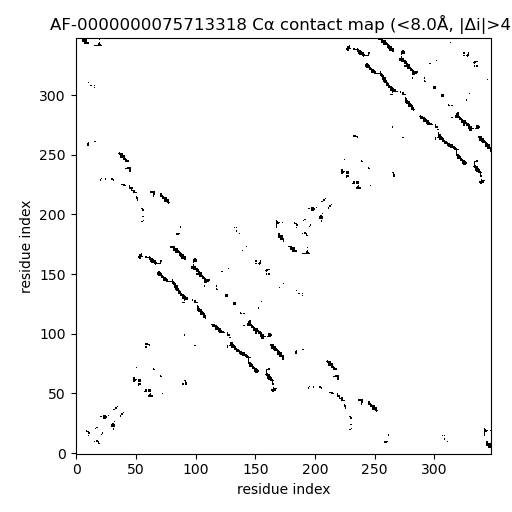 1
ATOM 629 O O . LEU A 1 84 ? -1.603 -30.391 -11.203 1 98.12 84 LEU A O 1
ATOM 633 N N . HIS A 1 85 ? -2.793 -28.969 -12.539 1 98.31 85 HIS A N 1
ATOM 634 C CA . HIS A 1 85 ? -2.277 -29.438 -13.82 1 98.31 85 HIS A CA 1
ATOM 635 C C . HIS A 1 85 ? -1.517 -28.328 -14.547 1 98.31 85 HIS A C 1
ATOM 637 O O . HIS A 1 85 ? -0.831 -28.594 -15.531 1 98.31 85 HIS A O 1
ATOM 643 N N . GLY A 1 86 ? -1.658 -27.172 -14.125 1 98.31 86 GLY A N 1
ATOM 644 C CA . GLY A 1 86 ? -1.024 -26.016 -14.742 1 98.31 86 GLY A CA 1
ATOM 645 C C . GLY A 1 86 ? -1.366 -24.703 -14.062 1 98.31 86 GLY A C 1
ATOM 646 O O . GLY A 1 86 ? -2.215 -24.672 -13.172 1 98.31 86 GLY A O 1
ATOM 647 N N . TYR A 1 87 ? -0.707 -23.641 -14.43 1 98.69 87 TYR A N 1
ATOM 648 C CA . TYR A 1 87 ? -0.946 -22.312 -13.867 1 98.69 87 TYR A CA 1
ATOM 649 C C . TYR A 1 87 ? -0.519 -21.219 -14.844 1 98.69 87 TYR A C 1
ATOM 651 O O . TYR A 1 87 ? 0.208 -21.5 -15.805 1 98.69 87 TYR A O 1
ATOM 659 N N . THR A 1 88 ? -1.032 -20.031 -14.609 1 97.56 88 THR A N 1
ATOM 660 C CA . THR A 1 88 ? -0.553 -18.844 -15.305 1 97.56 88 THR A CA 1
ATOM 661 C C . THR A 1 88 ? -0.202 -17.75 -14.305 1 97.56 88 THR A C 1
ATOM 663 O O . THR A 1 88 ? -0.829 -17.625 -13.25 1 97.56 88 THR A O 1
ATOM 666 N N . LEU A 1 89 ? 0.835 -17.016 -14.531 1 96.19 89 LEU A N 1
ATOM 667 C CA . LEU A 1 89 ? 1.211 -15.773 -13.875 1 96.19 89 LEU A CA 1
ATOM 668 C C . LEU A 1 89 ? 1.153 -14.602 -14.852 1 96.19 89 LEU A C 1
ATOM 670 O O . LEU A 1 89 ? 1.562 -14.734 -16.016 1 96.19 89 LEU A O 1
ATOM 674 N N . LYS A 1 90 ? 0.611 -13.484 -14.398 1 92.94 90 LYS A N 1
ATOM 675 C CA . LYS A 1 90 ? 0.514 -12.297 -15.242 1 92.94 90 LYS A CA 1
ATOM 676 C C . LYS A 1 90 ? 1.14 -11.086 -14.562 1 92.94 90 LYS A C 1
ATOM 678 O O . LYS A 1 90 ? 0.983 -10.891 -13.359 1 92.94 90 LYS A O 1
ATOM 683 N N . THR A 1 91 ? 1.887 -10.359 -15.344 1 88.06 91 THR A N 1
ATOM 684 C CA . THR A 1 91 ? 2.486 -9.125 -14.867 1 88.06 91 THR A CA 1
ATOM 685 C C . THR A 1 91 ? 1.564 -7.938 -15.125 1 88.06 91 THR A C 1
ATOM 687 O O . THR A 1 91 ? 0.641 -8.031 -15.938 1 88.06 91 THR A O 1
ATOM 690 N N . PHE A 1 92 ? 1.687 -6.949 -14.266 1 77.69 92 PHE A N 1
ATOM 691 C CA . PHE A 1 92 ? 0.878 -5.734 -14.328 1 77.69 92 PHE A CA 1
ATOM 692 C C . PHE A 1 92 ? 1.267 -4.887 -15.531 1 77.69 92 PHE A C 1
ATOM 694 O O . PHE A 1 92 ? 2.41 -4.93 -15.984 1 77.69 92 PHE A O 1
ATOM 701 N N . GLN A 1 93 ? -0.021 -4.141 -15.844 1 63.81 93 GLN A N 1
ATOM 702 C CA . GLN A 1 93 ? 0.154 -3.145 -16.891 1 63.81 93 GLN A CA 1
ATOM 703 C C . GLN A 1 93 ? 0.906 -1.921 -16.375 1 63.81 93 GLN A C 1
ATOM 705 O O . GLN A 1 93 ? 0.472 -1.279 -15.422 1 63.81 93 GLN A O 1
ATOM 710 N N . GLY A 1 94 ? 2.293 -1.844 -16.312 1 53.75 94 GLY A N 1
ATOM 711 C CA . GLY A 1 94 ? 2.893 -0.6 -15.859 1 53.75 94 GLY A CA 1
ATOM 712 C C . GLY A 1 94 ? 4.332 -0.762 -15.406 1 53.75 94 GLY A C 1
ATOM 713 O O . GLY A 1 94 ? 4.781 -1.879 -15.148 1 53.75 94 GLY A O 1
ATOM 714 N N . GLY A 1 95 ? 5.242 0.499 -15.68 1 47.72 95 GLY A N 1
ATOM 715 C CA . GLY A 1 95 ? 6.453 1.166 -15.227 1 47.72 95 GLY A CA 1
ATOM 716 C C . GLY A 1 95 ? 7.684 0.753 -16 1 47.72 95 GLY A C 1
ATOM 717 O O . GLY A 1 95 ? 7.762 -0.368 -16.516 1 47.72 95 GLY A O 1
ATOM 718 N N . LYS A 1 96 ? 8.195 1.547 -16.422 1 40.97 96 LYS A N 1
ATOM 719 C CA . LYS A 1 96 ? 9.594 1.578 -16.844 1 40.97 96 LYS A CA 1
ATOM 720 C C . LYS A 1 96 ? 10.5 0.908 -15.812 1 40.97 96 LYS A C 1
ATOM 722 O O . LYS A 1 96 ? 10.516 1.306 -14.648 1 40.97 96 LYS A O 1
ATOM 727 N N . GLY A 1 97 ? 11.008 -0.242 -16.234 1 54.97 97 GLY A N 1
ATOM 728 C CA . GLY A 1 97 ? 11.969 -0.914 -15.375 1 54.97 97 GLY A CA 1
ATOM 729 C C . GLY A 1 97 ? 11.328 -1.935 -14.453 1 54.97 97 GLY A C 1
ATOM 730 O O . GLY A 1 97 ? 11.672 -2.012 -13.273 1 54.97 97 GLY A O 1
ATOM 731 N N . SER A 1 98 ? 10.242 -2.715 -14.812 1 72.06 98 SER A N 1
ATOM 732 C CA . SER A 1 98 ? 9.188 -3.506 -14.188 1 72.06 98 SER A CA 1
ATOM 733 C C . SER A 1 98 ? 9.75 -4.762 -13.531 1 72.06 98 SER A C 1
ATOM 735 O O . SER A 1 98 ? 10.812 -5.246 -13.922 1 72.06 98 SER A O 1
ATOM 737 N N . THR A 1 99 ? 9.617 -5.016 -12.305 1 87.12 99 THR A N 1
ATOM 738 C CA . THR A 1 99 ? 9.953 -6.074 -11.367 1 87.12 99 THR A CA 1
ATOM 739 C C . THR A 1 99 ? 9.32 -7.398 -11.789 1 87.12 99 THR A C 1
ATOM 741 O O . THR A 1 99 ? 8.727 -8.102 -10.969 1 87.12 99 THR A O 1
ATOM 744 N N . HIS A 1 100 ? 9.617 -7.695 -13.156 1 91.81 100 HIS A N 1
ATOM 745 C CA . HIS A 1 100 ? 9.039 -8.93 -13.672 1 91.81 100 HIS A CA 1
ATOM 746 C C . HIS A 1 100 ? 9.742 -10.156 -13.109 1 91.81 100 HIS A C 1
ATOM 748 O O . HIS A 1 100 ? 10.969 -10.281 -13.227 1 91.81 100 HIS A O 1
ATOM 754 N N . PRO A 1 101 ? 8.984 -11.039 -12.594 1 94.38 101 PRO A N 1
ATOM 755 C CA . PRO A 1 101 ? 9.648 -12.242 -12.078 1 94.38 101 PRO A CA 1
ATOM 756 C C . PRO A 1 101 ? 10.297 -13.078 -13.188 1 94.38 101 PRO A C 1
ATOM 758 O O . PRO A 1 101 ? 9.766 -13.156 -14.297 1 94.38 101 PRO A O 1
ATOM 761 N N . ARG A 1 102 ? 11.43 -13.773 -12.82 1 96 102 ARG A N 1
ATOM 762 C CA . ARG A 1 102 ? 12.172 -14.57 -13.789 1 96 102 ARG A CA 1
ATOM 763 C C . ARG A 1 102 ? 12.352 -16 -13.297 1 96 102 ARG A C 1
ATOM 765 O O . ARG A 1 102 ? 12.555 -16.922 -14.102 1 96 102 ARG A O 1
ATOM 772 N N . SER A 1 103 ? 12.391 -16.172 -12.039 1 98.38 103 SER A N 1
ATOM 773 C CA . SER A 1 103 ? 12.609 -17.469 -11.422 1 98.38 103 SER A CA 1
ATOM 774 C C . SER A 1 103 ? 11.672 -17.688 -10.234 1 98.38 103 SER A C 1
ATOM 776 O O . SER A 1 103 ? 11.57 -16.828 -9.352 1 98.38 103 SER A O 1
ATOM 778 N N . TRP A 1 104 ? 10.953 -18.781 -10.219 1 98.62 104 TRP A N 1
ATOM 779 C CA . TRP A 1 104 ? 10.086 -19.109 -9.094 1 98.62 104 TRP A CA 1
ATOM 780 C C . TRP A 1 104 ? 9.898 -20.625 -8.969 1 98.62 104 TRP A C 1
ATOM 782 O O . TRP A 1 104 ? 10.219 -21.375 -9.898 1 98.62 104 TRP A O 1
ATOM 792 N N . LYS A 1 105 ? 9.539 -21.031 -7.871 1 98.88 105 LYS A N 1
ATOM 793 C CA . LYS A 1 105 ? 9.078 -22.391 -7.664 1 98.88 105 LYS A CA 1
ATOM 794 C C . LYS A 1 105 ? 7.613 -22.422 -7.23 1 98.88 105 LYS A C 1
ATOM 796 O O . LYS A 1 105 ? 7.094 -21.422 -6.715 1 98.88 105 LYS A O 1
ATOM 801 N N . VAL A 1 106 ? 6.969 -23.562 -7.527 1 98.88 106 VAL A N 1
ATOM 802 C CA . VAL A 1 106 ? 5.59 -23.812 -7.125 1 98.88 106 VAL A CA 1
ATOM 803 C C . VAL A 1 106 ? 5.539 -24.984 -6.145 1 98.88 106 VAL A C 1
ATOM 805 O O . VAL A 1 106 ? 6.125 -26.031 -6.395 1 98.88 106 VAL A O 1
ATOM 808 N N . GLU A 1 107 ? 4.879 -24.688 -5.031 1 98.81 107 GLU A N 1
ATOM 809 C CA . GLU A 1 107 ? 4.75 -25.719 -3.994 1 98.81 107 GLU A CA 1
ATOM 810 C C . GLU A 1 107 ? 3.289 -25.922 -3.6 1 98.81 107 GLU A C 1
ATOM 812 O O . GLU A 1 107 ? 2.465 -25.016 -3.77 1 98.81 107 GLU A O 1
ATOM 817 N N . VAL A 1 108 ? 2.988 -27.141 -3.162 1 98.75 108 VAL A N 1
ATOM 818 C CA . VAL A 1 108 ? 1.654 -27.469 -2.666 1 98.75 108 VAL A CA 1
ATOM 819 C C . VAL A 1 108 ? 1.749 -28.016 -1.243 1 98.75 108 VAL A C 1
ATOM 821 O O . VAL A 1 108 ? 2.793 -28.531 -0.838 1 98.75 108 VAL A O 1
ATOM 824 N N . SER A 1 109 ? 0.754 -27.828 -0.477 1 98.44 109 SER A N 1
ATOM 825 C CA . SER A 1 109 ? 0.689 -28.266 0.913 1 98.44 109 SER A CA 1
ATOM 826 C C . SER A 1 109 ? -0.753 -28.484 1.356 1 98.44 109 SER A C 1
ATOM 828 O O . SER A 1 109 ? -1.687 -28 0.711 1 98.44 109 SER A O 1
ATOM 830 N N . ASN A 1 110 ? -0.971 -29.312 2.381 1 97.06 110 ASN A N 1
ATOM 831 C CA . ASN A 1 110 ? -2.287 -29.453 2.996 1 97.06 110 ASN A CA 1
ATOM 832 C C . ASN A 1 110 ? -2.305 -28.891 4.414 1 97.06 110 ASN A C 1
ATOM 834 O O . ASN A 1 110 ? -3.359 -28.828 5.051 1 97.06 110 ASN A O 1
ATOM 838 N N . ASP A 1 111 ? -1.146 -28.438 4.859 1 94 111 ASP A N 1
ATOM 839 C CA . ASP A 1 111 ? -1.132 -28.047 6.266 1 94 111 ASP A CA 1
ATOM 840 C C . ASP A 1 111 ? -0.373 -26.734 6.457 1 94 111 ASP A C 1
ATOM 842 O O . ASP A 1 111 ? -0.361 -26.172 7.555 1 94 111 ASP A O 1
ATOM 846 N N . GLY A 1 112 ? 0.317 -26.25 5.465 1 93.94 112 GLY A N 1
ATOM 847 C CA . GLY A 1 112 ? 1.066 -25 5.555 1 93.94 112 GLY A CA 1
ATOM 848 C C . GLY A 1 112 ? 2.387 -25.156 6.289 1 93.94 112 GLY A C 1
ATOM 849 O O . GLY A 1 112 ? 3.033 -24.156 6.621 1 93.94 112 GLY A O 1
ATOM 850 N N . VAL A 1 113 ? 2.742 -26.359 6.562 1 91.81 113 VAL A N 1
ATOM 851 C CA . VAL A 1 113 ? 3.98 -26.656 7.273 1 91.81 113 VAL A CA 1
ATOM 852 C C . VAL A 1 113 ? 4.918 -27.453 6.367 1 91.81 113 VAL A C 1
ATOM 854 O O . VAL A 1 113 ? 6.066 -27.062 6.156 1 91.81 113 VAL A O 1
ATOM 857 N N . ASP A 1 114 ? 4.449 -28.516 5.828 1 97.12 114 ASP A N 1
ATOM 858 C CA . ASP A 1 114 ? 5.184 -29.328 4.867 1 97.12 114 ASP A CA 1
ATOM 859 C C . ASP A 1 114 ? 4.77 -29 3.434 1 97.12 114 ASP A C 1
ATOM 861 O O . ASP A 1 114 ? 3.582 -28.984 3.111 1 97.12 114 ASP A O 1
ATOM 865 N N . TYR A 1 115 ? 5.715 -28.703 2.676 1 98.25 115 TYR A N 1
ATOM 866 C CA . TYR A 1 115 ? 5.453 -28.359 1.284 1 98.25 115 TYR A CA 1
ATOM 867 C C . TYR A 1 115 ? 6.16 -29.312 0.337 1 98.25 115 TYR A C 1
ATOM 869 O O . TYR A 1 115 ? 7.285 -29.75 0.604 1 98.25 115 TYR A O 1
ATOM 877 N N . ARG A 1 116 ? 5.488 -29.609 -0.78 1 98.75 116 ARG A N 1
ATOM 878 C CA . ARG A 1 116 ? 6.078 -30.344 -1.895 1 98.75 116 ARG A CA 1
ATOM 879 C C . ARG A 1 116 ? 6.254 -29.438 -3.111 1 98.75 116 ARG A C 1
ATOM 881 O O . ARG A 1 116 ? 5.289 -28.859 -3.604 1 98.75 116 ARG A O 1
ATOM 888 N N . GLN A 1 117 ? 7.488 -29.406 -3.58 1 98.75 117 GLN A N 1
ATOM 889 C CA . GLN A 1 117 ? 7.723 -28.656 -4.809 1 98.75 117 GLN A CA 1
ATOM 890 C C . GLN A 1 117 ? 7.188 -29.406 -6.023 1 98.75 117 GLN A C 1
ATOM 892 O O . GLN A 1 117 ? 7.449 -30.609 -6.184 1 98.75 117 GLN A O 1
ATOM 897 N N . VAL A 1 118 ? 6.48 -28.688 -6.871 1 98.81 118 VAL A N 1
ATOM 898 C CA . VAL A 1 118 ? 5.852 -29.375 -7.988 1 98.81 118 VAL A CA 1
ATOM 899 C C . VAL A 1 118 ? 6.305 -28.75 -9.305 1 98.81 118 VAL A C 1
ATOM 901 O O . VAL A 1 118 ? 6.047 -29.297 -10.383 1 98.81 118 VAL A O 1
ATOM 904 N N . ASP A 1 119 ? 6.938 -27.594 -9.281 1 98.75 119 ASP A N 1
ATOM 905 C CA . ASP A 1 119 ? 7.477 -26.969 -10.484 1 98.75 119 ASP A CA 1
ATOM 906 C C . ASP A 1 119 ? 8.586 -25.984 -10.133 1 98.75 119 ASP A C 1
ATOM 908 O O . ASP A 1 119 ? 8.68 -25.531 -8.992 1 98.75 119 ASP A O 1
ATOM 912 N N . GLN A 1 120 ? 9.375 -25.703 -11.078 1 98.56 120 GLN A N 1
ATOM 913 C CA . GLN A 1 120 ? 10.461 -24.719 -10.992 1 98.56 120 GLN A CA 1
ATOM 914 C C . GLN A 1 120 ? 10.695 -24.031 -12.336 1 98.56 120 GLN A C 1
ATOM 916 O O . GLN A 1 120 ? 10.789 -24.703 -13.367 1 98.56 120 GLN A O 1
ATOM 921 N N . VAL A 1 121 ? 10.664 -22.781 -12.344 1 98.56 121 VAL A N 1
ATOM 922 C CA . VAL A 1 121 ? 11.039 -21.984 -13.5 1 98.56 121 VAL A CA 1
ATOM 923 C C . VAL A 1 121 ? 12.281 -21.156 -13.172 1 98.56 121 VAL A C 1
ATOM 925 O O . VAL A 1 121 ? 12.344 -20.5 -12.125 1 98.56 121 VAL A O 1
ATOM 928 N N . THR A 1 122 ? 13.312 -21.266 -13.977 1 98.12 122 THR A N 1
ATOM 929 C CA . THR A 1 122 ? 14.57 -20.562 -13.734 1 98.12 122 THR A CA 1
ATOM 930 C C . THR A 1 122 ? 14.906 -19.625 -14.898 1 98.12 122 THR A C 1
ATOM 932 O O . THR A 1 122 ? 14.984 -20.062 -16.047 1 98.12 122 THR A O 1
ATOM 935 N N . GLU A 1 123 ? 14.992 -18.344 -14.641 1 96.81 123 GLU A N 1
ATOM 936 C CA . GLU A 1 123 ? 15.508 -17.297 -15.516 1 96.81 123 GLU A CA 1
ATOM 937 C C . GLU A 1 123 ? 14.719 -17.234 -16.828 1 96.81 123 GLU A C 1
ATOM 939 O O . GLU A 1 123 ? 15.305 -17.219 -17.906 1 96.81 123 GLU A O 1
ATOM 944 N N . THR A 1 124 ? 13.43 -17.219 -16.781 1 96.69 124 THR A N 1
ATOM 945 C CA . THR A 1 124 ? 12.617 -17.047 -17.969 1 96.69 124 THR A CA 1
ATOM 946 C C . THR A 1 124 ? 12.5 -15.562 -18.328 1 96.69 124 THR A C 1
ATOM 948 O O . THR A 1 124 ? 12.508 -14.703 -17.453 1 96.69 124 THR A O 1
ATOM 951 N N . ASP A 1 125 ? 12.367 -15.25 -19.547 1 91.81 125 ASP A N 1
ATOM 952 C CA . ASP A 1 125 ? 12.125 -13.883 -20 1 91.81 125 ASP A CA 1
ATOM 953 C C . ASP A 1 125 ? 10.711 -13.734 -20.547 1 91.81 125 ASP A C 1
ATOM 955 O O . ASP A 1 125 ? 10.375 -12.703 -21.141 1 91.81 125 ASP A O 1
ATOM 959 N N . GLU A 1 126 ? 9.852 -14.734 -20.328 1 93.19 126 GLU A N 1
ATOM 960 C CA . GLU A 1 126 ? 8.516 -14.742 -20.922 1 93.19 126 GLU A CA 1
ATOM 961 C C . GLU A 1 126 ? 7.641 -13.648 -20.328 1 93.19 126 GLU A C 1
ATOM 963 O O . GLU A 1 126 ? 6.66 -13.227 -20.953 1 93.19 126 GLU A O 1
ATOM 968 N N . LEU A 1 127 ? 7.984 -13.188 -19.125 1 92.25 127 LEU A N 1
ATOM 969 C CA . LEU A 1 127 ? 7.176 -12.172 -18.469 1 92.25 127 LEU A CA 1
ATOM 970 C C . LEU A 1 127 ? 7.805 -10.797 -18.609 1 92.25 127 LEU A C 1
ATOM 972 O O . LEU A 1 127 ? 7.355 -9.836 -17.984 1 92.25 127 LEU A O 1
ATOM 976 N N . ASN A 1 128 ? 8.766 -10.82 -19.594 1 83.81 128 ASN A N 1
ATOM 977 C CA . ASN A 1 128 ? 9.438 -9.539 -19.797 1 83.81 128 ASN A CA 1
ATOM 978 C C . ASN A 1 128 ? 8.547 -8.547 -20.547 1 83.81 128 ASN A C 1
ATOM 980 O O . ASN A 1 128 ? 8.156 -8.797 -21.688 1 83.81 128 ASN A O 1
ATOM 984 N N . ASN A 1 129 ? 7.922 -7.637 -19.984 1 80.38 129 ASN A N 1
ATOM 985 C CA . ASN A 1 129 ? 7.105 -6.539 -20.484 1 80.38 129 ASN A CA 1
ATOM 986 C C . ASN A 1 129 ? 5.793 -6.418 -19.719 1 80.38 129 ASN A C 1
ATOM 988 O O . ASN A 1 129 ? 5.496 -7.242 -18.859 1 80.38 129 ASN A O 1
ATOM 992 N N . SER A 1 130 ? 5.141 -5.438 -20.047 1 77.62 130 SER A N 1
ATOM 993 C CA . SER A 1 130 ? 3.875 -5.191 -19.359 1 77.62 130 SER A CA 1
ATOM 994 C C . SER A 1 130 ? 2.758 -6.055 -19.938 1 77.62 130 SER A C 1
ATOM 996 O O . SER A 1 130 ? 2.721 -6.312 -21.141 1 77.62 130 SER A O 1
ATOM 998 N N . ASN A 1 131 ? 1.985 -6.566 -19.016 1 85 131 ASN A N 1
ATOM 999 C CA . ASN A 1 131 ? 0.757 -7.281 -19.359 1 85 131 ASN A CA 1
ATOM 1000 C C . ASN A 1 131 ? 1.05 -8.594 -20.078 1 85 131 ASN A C 1
ATOM 1002 O O . ASN A 1 131 ? 0.376 -8.938 -21.047 1 85 131 ASN A O 1
ATOM 1006 N N . LYS A 1 132 ? 2.096 -9.258 -19.703 1 89.12 132 LYS A N 1
ATOM 1007 C CA . LYS A 1 132 ? 2.43 -10.57 -20.234 1 89.12 132 LYS A CA 1
ATOM 1008 C C . LYS A 1 132 ? 1.886 -11.68 -19.344 1 89.12 132 LYS A C 1
ATOM 1010 O O . LYS A 1 132 ? 1.776 -11.508 -18.125 1 89.12 132 LYS A O 1
ATOM 1015 N N . THR A 1 133 ? 1.56 -12.773 -20 1 92.88 133 THR A N 1
ATOM 1016 C CA . THR A 1 133 ? 1.089 -13.953 -19.281 1 92.88 133 THR A CA 1
ATOM 1017 C C . THR A 1 133 ? 2.018 -15.141 -19.531 1 92.88 133 THR A C 1
ATOM 1019 O O . THR A 1 133 ? 2.359 -15.438 -20.672 1 92.88 133 THR A O 1
ATOM 1022 N N . PHE A 1 134 ? 2.553 -15.727 -18.5 1 95.88 134 PHE A N 1
ATOM 1023 C CA . PHE A 1 134 ? 3.275 -16.984 -18.531 1 95.88 134 PHE A CA 1
ATOM 1024 C C . PHE A 1 134 ? 2.34 -18.156 -18.219 1 95.88 134 PHE A C 1
ATOM 1026 O O . PHE A 1 134 ? 1.553 -18.094 -17.266 1 95.88 134 PHE A O 1
ATOM 1033 N N . SER A 1 135 ? 2.41 -19.203 -19.078 1 97.31 135 SER A N 1
ATOM 1034 C CA . SER A 1 135 ? 1.608 -20.406 -18.859 1 97.31 135 SER A CA 1
ATOM 1035 C C . SER A 1 135 ? 2.48 -21.656 -18.844 1 97.31 135 SER A C 1
ATOM 1037 O O . SER A 1 135 ? 3.414 -21.781 -19.641 1 97.31 135 SER A O 1
ATOM 1039 N N . LYS A 1 136 ? 2.15 -22.578 -17.922 1 97.94 136 LYS A N 1
ATOM 1040 C CA . LYS A 1 136 ? 2.891 -23.844 -17.875 1 97.94 136 LYS A CA 1
ATOM 1041 C C . LYS A 1 136 ? 1.992 -25 -17.438 1 97.94 136 LYS A C 1
ATOM 1043 O O . LYS A 1 136 ? 1.261 -24.875 -16.453 1 97.94 136 LYS A O 1
ATOM 1048 N N . VAL A 1 137 ? 2.049 -26.047 -18.203 1 97.88 137 VAL A N 1
ATOM 1049 C CA . VAL A 1 137 ? 1.46 -27.328 -17.812 1 97.88 137 VAL A CA 1
ATOM 1050 C C . VAL A 1 137 ? 2.439 -28.094 -16.922 1 97.88 137 VAL A C 1
ATOM 1052 O O . VAL A 1 137 ? 3.639 -28.141 -17.203 1 97.88 137 VAL A O 1
ATOM 1055 N N . ILE A 1 138 ? 1.923 -28.672 -15.82 1 98.19 138 ILE A N 1
ATOM 1056 C CA . ILE A 1 138 ? 2.789 -29.469 -14.953 1 98.19 138 ILE A CA 1
ATOM 1057 C C . ILE A 1 138 ? 2.17 -30.844 -14.734 1 98.19 138 ILE A C 1
ATOM 1059 O O . ILE A 1 138 ? 1.024 -31.094 -15.117 1 98.19 138 ILE A O 1
ATOM 1063 N N . GLN A 1 139 ? 3.023 -31.75 -14.148 1 97.62 139 GLN A N 1
ATOM 1064 C CA . GLN A 1 139 ? 2.482 -33.062 -13.773 1 97.62 139 GLN A CA 1
ATOM 1065 C C . GLN A 1 139 ? 1.421 -32.906 -12.688 1 97.62 139 GLN A C 1
ATOM 1067 O O . GLN A 1 139 ? 1.597 -32.156 -11.734 1 97.62 139 GLN A O 1
ATOM 1072 N N . PRO A 1 140 ? 0.324 -33.625 -12.891 1 97.56 140 PRO A N 1
ATOM 1073 C CA . PRO A 1 140 ? -0.704 -33.562 -11.852 1 97.56 140 PRO A CA 1
ATOM 1074 C C . PRO A 1 140 ? -0.143 -33.781 -10.445 1 97.56 140 PRO A C 1
ATOM 1076 O O . PRO A 1 140 ? 0.634 -34.719 -10.242 1 97.56 140 PRO A O 1
ATOM 1079 N N . THR A 1 141 ? -0.59 -33 -9.484 1 97.88 141 THR A N 1
ATOM 1080 C CA . THR A 1 141 ? 0.091 -32.969 -8.195 1 97.88 141 THR A CA 1
ATOM 1081 C C . THR A 1 141 ? -0.575 -33.906 -7.188 1 97.88 141 THR A C 1
ATOM 1083 O O . THR A 1 141 ? 0.006 -34.219 -6.148 1 97.88 141 THR A O 1
ATOM 1086 N N . GLY A 1 142 ? -1.736 -34.438 -7.422 1 97.19 142 GLY A N 1
ATOM 1087 C CA . GLY A 1 142 ? -2.641 -34.844 -6.355 1 97.19 142 GLY A CA 1
ATOM 1088 C C . GLY A 1 142 ? -3.393 -33.688 -5.738 1 97.19 142 GLY A C 1
ATOM 1089 O O . GLY A 1 142 ? -3.252 -32.531 -6.18 1 97.19 142 GLY A O 1
ATOM 1090 N N . GLN A 1 143 ? -4.18 -34.031 -4.77 1 97.25 143 GLN A N 1
ATOM 1091 C CA . GLN A 1 143 ? -5.07 -33.031 -4.195 1 97.25 143 GLN A CA 1
ATOM 1092 C C . GLN A 1 143 ? -4.402 -32.312 -3.031 1 97.25 143 GLN A C 1
ATOM 1094 O O . GLN A 1 143 ? -3.906 -32.938 -2.1 1 97.25 143 GLN A O 1
ATOM 1099 N N . PHE A 1 144 ? -4.387 -31 -3.059 1 97.56 144 PHE A N 1
ATOM 1100 C CA . PHE A 1 144 ? -3.83 -30.156 -2.004 1 97.56 144 PHE A CA 1
ATOM 1101 C C . PHE A 1 144 ? -4.695 -28.922 -1.784 1 97.56 144 PHE A C 1
ATOM 1103 O O . PHE A 1 144 ? -5.387 -28.469 -2.701 1 97.56 144 PHE A O 1
ATOM 1110 N N . SER A 1 145 ? -4.695 -28.312 -0.648 1 97.12 145 SER A N 1
ATOM 1111 C CA . SER A 1 145 ? -5.531 -27.156 -0.328 1 97.12 145 SER A CA 1
ATOM 1112 C C . SER A 1 145 ? -4.734 -25.859 -0.412 1 97.12 145 SER A C 1
ATOM 1114 O O . SER A 1 145 ? -5.309 -24.766 -0.353 1 97.12 145 SER A O 1
ATOM 1116 N N . ILE A 1 146 ? -3.389 -25.922 -0.551 1 97.5 146 ILE A N 1
ATOM 1117 C CA . ILE A 1 146 ? -2.533 -24.75 -0.571 1 97.5 146 ILE A CA 1
ATOM 1118 C C . ILE A 1 146 ? -1.602 -24.797 -1.779 1 97.5 146 ILE A C 1
ATOM 1120 O O . ILE A 1 146 ? -1.023 -25.844 -2.076 1 97.5 146 ILE A O 1
ATOM 1124 N N . VAL A 1 147 ? -1.548 -23.797 -2.543 1 98.56 147 VAL A N 1
ATOM 1125 C CA . VAL A 1 147 ? -0.568 -23.594 -3.605 1 98.56 147 VAL A CA 1
ATOM 1126 C C . VAL A 1 147 ? 0.264 -22.344 -3.307 1 98.56 147 VAL A C 1
ATOM 1128 O O . VAL A 1 147 ? -0.283 -21.281 -2.994 1 98.56 147 VAL A O 1
ATOM 1131 N N . ARG A 1 148 ? 1.575 -22.438 -3.357 1 98.75 148 ARG A N 1
ATOM 1132 C CA . ARG A 1 148 ? 2.48 -21.328 -3.061 1 98.75 148 ARG A CA 1
ATOM 1133 C C . ARG A 1 148 ? 3.438 -21.078 -4.223 1 98.75 148 ARG A C 1
ATOM 1135 O O . ARG A 1 148 ? 3.98 -22.031 -4.801 1 98.75 148 ARG A O 1
ATOM 1142 N N . PHE A 1 149 ? 3.541 -19.859 -4.621 1 98.75 149 PHE A N 1
ATOM 1143 C CA . PHE A 1 149 ? 4.574 -19.391 -5.539 1 98.75 149 PHE A CA 1
ATOM 1144 C C . PHE A 1 149 ? 5.66 -18.625 -4.793 1 98.75 149 PHE A C 1
ATOM 1146 O O . PHE A 1 149 ? 5.371 -17.703 -4.043 1 98.75 149 PHE A O 1
ATOM 1153 N N . THR A 1 150 ? 6.906 -19.047 -4.91 1 98.69 150 THR A N 1
ATOM 1154 C CA . THR A 1 150 ? 8.039 -18.391 -4.258 1 98.69 150 THR A CA 1
ATOM 1155 C C . THR A 1 150 ? 9.062 -17.938 -5.293 1 98.69 150 THR A C 1
ATOM 1157 O O . THR A 1 150 ? 9.523 -18.734 -6.109 1 98.69 150 THR A O 1
ATOM 1160 N N . MET A 1 151 ? 9.336 -16.688 -5.312 1 98.06 151 MET A N 1
ATOM 1161 C CA . MET A 1 151 ? 10.398 -16.172 -6.184 1 98.06 151 MET A CA 1
ATOM 1162 C C . MET A 1 151 ? 11.766 -16.656 -5.703 1 98.06 151 MET A C 1
ATOM 1164 O O . MET A 1 151 ? 12.086 -16.531 -4.52 1 98.06 151 MET A O 1
ATOM 1168 N N . THR A 1 152 ? 12.578 -17.188 -6.625 1 98.25 152 THR A N 1
ATOM 1169 C CA . THR A 1 152 ? 13.812 -17.828 -6.215 1 98.25 152 THR A CA 1
ATOM 1170 C C . THR A 1 152 ? 15.023 -17.109 -6.793 1 98.25 152 THR A C 1
ATOM 1172 O O . THR A 1 152 ? 16.172 -17.547 -6.609 1 98.25 152 THR A O 1
ATOM 1175 N N . GLY A 1 153 ? 14.836 -16.094 -7.531 1 97.12 153 GLY A N 1
ATOM 1176 C CA . GLY A 1 153 ? 15.883 -15.266 -8.109 1 97.12 153 GLY A CA 1
ATOM 1177 C C . GLY A 1 153 ? 15.438 -13.836 -8.336 1 97.12 153 GLY A C 1
ATOM 1178 O O . GLY A 1 153 ? 14.258 -13.508 -8.188 1 97.12 153 GLY A O 1
ATOM 1179 N N . LYS A 1 154 ? 16.391 -13.047 -8.75 1 95.5 154 LYS A N 1
ATOM 1180 C CA . LYS A 1 154 ? 16.125 -11.625 -8.953 1 95.5 154 LYS A CA 1
ATOM 1181 C C . LYS A 1 154 ? 15.148 -11.414 -10.109 1 95.5 154 LYS A C 1
ATOM 1183 O O . LYS A 1 154 ? 15.148 -12.188 -11.07 1 95.5 154 LYS A O 1
ATOM 1188 N N . ASN A 1 155 ? 14.32 -10.359 -9.945 1 92.88 155 ASN A N 1
ATOM 1189 C CA . ASN A 1 155 ? 13.445 -9.977 -11.055 1 92.88 155 ASN A CA 1
ATOM 1190 C C . ASN A 1 155 ? 14.203 -9.203 -12.125 1 92.88 155 ASN A C 1
ATOM 1192 O O . ASN A 1 155 ? 15.43 -9.094 -12.062 1 92.88 155 ASN A O 1
ATOM 1196 N N . SER A 1 156 ? 13.445 -8.719 -13.117 1 90.19 156 SER A N 1
ATOM 1197 C CA . SER A 1 156 ? 14.055 -8.07 -14.281 1 90.19 156 SER A CA 1
ATOM 1198 C C . SER A 1 156 ? 14.766 -6.785 -13.883 1 90.19 156 SER A C 1
ATOM 1200 O O . SER A 1 156 ? 15.641 -6.305 -14.602 1 90.19 156 SER A O 1
ATOM 1202 N N . PHE A 1 157 ? 14.367 -6.184 -12.781 1 88 157 PHE A N 1
ATOM 1203 C CA . PHE A 1 157 ? 14.992 -4.957 -12.297 1 88 157 PHE A CA 1
ATOM 1204 C C . PHE A 1 157 ? 16.25 -5.273 -11.508 1 88 157 PHE A C 1
ATOM 1206 O O . PHE A 1 157 ? 17.062 -4.383 -11.242 1 88 157 PHE A O 1
ATOM 1213 N N . GLY A 1 158 ? 16.375 -6.512 -11.078 1 91.44 158 GLY A N 1
ATOM 1214 C CA . GLY A 1 158 ? 17.5 -6.898 -10.258 1 91.44 158 GLY A CA 1
ATOM 1215 C C . GLY A 1 158 ? 17.203 -6.863 -8.773 1 91.44 158 GLY A C 1
ATOM 1216 O O . GLY A 1 158 ? 18.125 -6.879 -7.949 1 91.44 158 GLY A O 1
ATOM 1217 N N . SER A 1 159 ? 15.992 -6.812 -8.359 1 91.38 159 SER A N 1
ATOM 1218 C CA . SER A 1 159 ? 15.586 -6.824 -6.957 1 91.38 159 SER A CA 1
ATOM 1219 C C . SER A 1 159 ? 14.883 -8.133 -6.598 1 91.38 159 SER A C 1
ATOM 1221 O O . SER A 1 159 ? 14.664 -8.984 -7.461 1 91.38 159 SER A O 1
ATOM 1223 N N . ASN A 1 160 ? 14.5 -8.281 -5.309 1 94.19 160 ASN A N 1
ATOM 1224 C CA . ASN A 1 160 ? 13.828 -9.484 -4.848 1 94.19 160 ASN A CA 1
ATOM 1225 C C . ASN A 1 160 ? 12.328 -9.258 -4.664 1 94.19 160 ASN A C 1
ATOM 1227 O O . ASN A 1 160 ? 11.648 -10.055 -4.023 1 94.19 160 ASN A O 1
ATOM 1231 N N . CYS A 1 161 ? 11.805 -8.148 -5.184 1 91.31 161 CYS A N 1
ATOM 1232 C CA . CYS A 1 161 ? 10.359 -7.906 -5.156 1 91.31 161 CYS A CA 1
ATOM 1233 C C . CYS A 1 161 ? 9.633 -8.891 -6.066 1 91.31 161 CYS A C 1
ATOM 1235 O O . CYS A 1 161 ? 9.992 -9.047 -7.234 1 91.31 161 CYS A O 1
ATOM 1237 N N . PHE A 1 162 ? 8.766 -9.578 -5.523 1 93.12 162 PHE A N 1
ATOM 1238 C CA . PHE A 1 162 ? 7.875 -10.438 -6.297 1 93.12 162 PHE A CA 1
ATOM 1239 C C . PHE A 1 162 ? 6.59 -9.695 -6.656 1 93.12 162 PHE A C 1
ATOM 1241 O O . PHE A 1 162 ? 5.824 -9.312 -5.773 1 93.12 162 PHE A O 1
ATOM 1248 N N . THR A 1 163 ? 6.398 -9.398 -7.895 1 91.06 163 THR A N 1
ATOM 1249 C CA . THR A 1 163 ? 5.277 -8.594 -8.359 1 91.06 163 THR A CA 1
ATOM 1250 C C . THR A 1 163 ? 4.406 -9.391 -9.328 1 91.06 163 THR A C 1
ATOM 1252 O O . THR A 1 163 ? 4.902 -9.914 -10.336 1 91.06 163 THR A O 1
ATOM 1255 N N . LEU A 1 164 ? 3.131 -9.516 -9.023 1 92 164 LEU A N 1
ATOM 1256 C CA . LEU A 1 164 ? 2.182 -10.211 -9.891 1 92 164 LEU A CA 1
ATOM 1257 C C . LEU A 1 164 ? 0.864 -9.445 -9.977 1 92 164 LEU A C 1
ATOM 1259 O O . LEU A 1 164 ? 0.385 -8.906 -8.977 1 92 164 LEU A O 1
ATOM 1263 N N . ALA A 1 165 ? 0.283 -9.453 -11.172 1 90.06 165 ALA A N 1
ATOM 1264 C CA . ALA A 1 165 ? -1.038 -8.859 -11.375 1 90.06 165 ALA A CA 1
ATOM 1265 C C . ALA A 1 165 ? -2.129 -9.93 -11.32 1 90.06 165 ALA A C 1
ATOM 1267 O O . ALA A 1 165 ? -3.275 -9.633 -10.969 1 90.06 165 ALA A O 1
ATOM 1268 N N . ASN A 1 166 ? -1.78 -11.148 -11.711 1 93.25 166 ASN A N 1
ATOM 1269 C CA . ASN A 1 166 ? -2.779 -12.211 -11.719 1 93.25 166 ASN A CA 1
ATOM 1270 C C . ASN A 1 166 ? -2.135 -13.586 -11.594 1 93.25 166 ASN A C 1
ATOM 1272 O O . ASN A 1 166 ? -1.045 -13.812 -12.117 1 93.25 166 ASN A O 1
ATOM 1276 N N . ILE A 1 167 ? -2.785 -14.477 -10.883 1 96 167 ILE A N 1
ATOM 1277 C CA . ILE A 1 167 ? -2.531 -15.914 -10.852 1 96 167 ILE A CA 1
ATOM 1278 C C . ILE A 1 167 ? -3.797 -16.672 -11.242 1 96 167 ILE A C 1
ATOM 1280 O O . ILE A 1 167 ? -4.891 -16.359 -10.766 1 96 167 ILE A O 1
ATOM 1284 N N . GLU A 1 168 ? -3.641 -17.578 -12.195 1 96.88 168 GLU A N 1
ATOM 1285 C CA . GLU A 1 168 ? -4.707 -18.516 -12.5 1 96.88 168 GLU A CA 1
ATOM 1286 C C . GLU A 1 168 ? -4.23 -19.969 -12.328 1 96.88 168 GLU A C 1
ATOM 1288 O O . GLU A 1 168 ? -3.076 -20.281 -12.625 1 96.88 168 GLU A O 1
ATOM 1293 N N . LEU A 1 169 ? -5.133 -20.828 -11.773 1 97.88 169 LEU A N 1
ATOM 1294 C CA . LEU A 1 169 ? -4.832 -22.25 -11.586 1 97.88 169 LEU A CA 1
ATOM 1295 C C . LEU A 1 169 ? -5.727 -23.109 -12.461 1 97.88 169 LEU A C 1
ATOM 1297 O O . LEU A 1 169 ? -6.895 -22.781 -12.68 1 97.88 169 LEU A O 1
ATOM 1301 N N . PHE A 1 170 ? -5.121 -24.203 -12.898 1 98 170 PHE A N 1
ATOM 1302 C CA . PHE A 1 170 ? -5.824 -25.141 -13.773 1 98 170 PHE A CA 1
ATOM 1303 C C . PHE A 1 170 ? -5.676 -26.578 -13.266 1 98 170 PHE A C 1
ATOM 1305 O O . PHE A 1 170 ? -4.602 -26.969 -12.812 1 98 170 PHE A O 1
ATOM 1312 N N . GLY A 1 171 ? -6.676 -27.328 -13.375 1 97.88 171 GLY A N 1
ATOM 1313 C CA . GLY A 1 171 ? -6.73 -28.703 -12.914 1 97.88 171 GLY A CA 1
ATOM 1314 C C . GLY A 1 171 ? -8.094 -29.109 -12.391 1 97.88 171 GLY A C 1
ATOM 1315 O O . GLY A 1 171 ? -9.117 -28.688 -12.93 1 97.88 171 GLY A O 1
ATOM 1316 N N . ASN A 1 172 ? -8.086 -30.031 -11.398 1 96.94 172 ASN A N 1
ATOM 1317 C CA . ASN A 1 172 ? -9.336 -30.531 -10.828 1 96.94 172 ASN A CA 1
ATOM 1318 C C . ASN A 1 172 ? -9.586 -29.938 -9.445 1 96.94 172 ASN A C 1
ATOM 1320 O O . ASN A 1 172 ? -8.734 -30.016 -8.562 1 96.94 172 ASN A O 1
ATOM 1324 N N . LEU A 1 173 ? -10.711 -29.266 -9.344 1 93.88 173 LEU A N 1
ATOM 1325 C CA . LEU A 1 173 ? -11.156 -28.734 -8.055 1 93.88 173 LEU A CA 1
ATOM 1326 C C . LEU A 1 173 ? -12.164 -29.672 -7.398 1 93.88 173 LEU A C 1
ATOM 1328 O O . LEU A 1 173 ? -13.148 -30.062 -8.023 1 93.88 173 LEU A O 1
ATOM 1332 N N . LYS A 1 174 ? -11.844 -30.078 -6.16 1 92.62 174 LYS A N 1
ATOM 1333 C CA . LYS A 1 174 ? -12.703 -31.031 -5.457 1 92.62 174 LYS A CA 1
ATOM 1334 C C . LYS A 1 174 ? -13.133 -30.484 -4.102 1 92.62 174 LYS A C 1
ATOM 1336 O O . LYS A 1 174 ? -12.312 -29.969 -3.342 1 92.62 174 LYS A O 1
ATOM 1341 N N . MET B 1 1 ? -18.016 -40.844 3.162 1 29.58 1 MET B N 1
ATOM 1342 C CA . MET B 1 1 ? -17.25 -40.812 1.921 1 29.58 1 MET B CA 1
ATOM 1343 C C . MET B 1 1 ? -17.609 -39.594 1.093 1 29.58 1 MET B C 1
ATOM 1345 O O . MET B 1 1 ? -18.562 -39.625 0.313 1 29.58 1 MET B O 1
ATOM 1349 N N . GLY B 1 2 ? -18.031 -38.469 1.596 1 36.06 2 GLY B N 1
ATOM 1350 C CA . GLY B 1 2 ? -18.75 -37.344 1.02 1 36.06 2 GLY B CA 1
ATOM 1351 C C . GLY B 1 2 ? -18.062 -36.75 -0.209 1 36.06 2 GLY B C 1
ATOM 1352 O O . GLY B 1 2 ? -17.062 -36.062 -0.096 1 36.06 2 GLY B O 1
ATOM 1353 N N . GLY B 1 3 ? -17.797 -37.438 -1.344 1 44.41 3 GLY B N 1
ATOM 1354 C CA . GLY B 1 3 ? -17.125 -37.406 -2.637 1 44.41 3 GLY B CA 1
ATOM 1355 C C . GLY B 1 3 ? -17.359 -36.094 -3.383 1 44.41 3 GLY B C 1
ATOM 1356 O O . GLY B 1 3 ? -18.266 -36 -4.207 1 44.41 3 GLY B O 1
ATOM 1357 N N . GLY B 1 4 ? -17.359 -34.969 -2.82 1 55.94 4 GLY B N 1
ATOM 1358 C CA . GLY B 1 4 ? -17.828 -33.844 -3.572 1 55.94 4 GLY B CA 1
ATOM 1359 C C . GLY B 1 4 ? -17.297 -33.781 -4.992 1 55.94 4 GLY B C 1
ATOM 1360 O O . GLY B 1 4 ? -16.297 -34.438 -5.305 1 55.94 4 GLY B O 1
ATOM 1361 N N . SER B 1 5 ? -18.156 -33.625 -6.047 1 77.75 5 SER B N 1
ATOM 1362 C CA . SER B 1 5 ? -17.891 -33.656 -7.48 1 77.75 5 SER B CA 1
ATOM 1363 C C . SER B 1 5 ? -16.688 -32.781 -7.852 1 77.75 5 SER B C 1
ATOM 1365 O O . SER B 1 5 ? -16.547 -31.672 -7.324 1 77.75 5 SER B O 1
ATOM 1367 N N . SER B 1 6 ? -15.664 -33.5 -8.367 1 88.31 6 SER B N 1
ATOM 1368 C CA . SER B 1 6 ? -14.492 -32.812 -8.93 1 88.31 6 SER B CA 1
ATOM 1369 C C . SER B 1 6 ? -14.844 -32.125 -10.25 1 88.31 6 SER B C 1
ATOM 1371 O O . SER B 1 6 ? -15.57 -32.688 -11.07 1 88.31 6 SER B O 1
ATOM 1373 N N . VAL B 1 7 ? -14.594 -30.906 -10.336 1 92.12 7 VAL B N 1
ATOM 1374 C CA . VAL B 1 7 ? -14.781 -30.156 -11.57 1 92.12 7 VAL B CA 1
ATOM 1375 C C . VAL B 1 7 ? -13.422 -29.844 -12.203 1 92.12 7 VAL B C 1
ATOM 1377 O O . VAL B 1 7 ? -12.492 -29.422 -11.508 1 92.12 7 VAL B O 1
ATOM 1380 N N . ALA B 1 8 ? -13.289 -30.109 -13.523 1 95.69 8 ALA B N 1
ATOM 1381 C CA . ALA B 1 8 ? -12.031 -29.906 -14.25 1 95.69 8 ALA B CA 1
ATOM 1382 C C . ALA B 1 8 ? -11.977 -28.516 -14.883 1 95.69 8 ALA B C 1
ATOM 1384 O O . ALA B 1 8 ? -12.953 -28.062 -15.477 1 95.69 8 ALA B O 1
ATOM 1385 N N . TYR B 1 9 ? -10.867 -27.859 -14.75 1 95.88 9 TYR B N 1
ATOM 1386 C CA . TYR B 1 9 ? -10.547 -26.594 -15.398 1 95.88 9 TYR B CA 1
ATOM 1387 C C . TYR B 1 9 ? -9.219 -26.688 -16.141 1 95.88 9 TYR B C 1
ATOM 1389 O O . TYR B 1 9 ? -8.172 -26.328 -15.609 1 95.88 9 TYR B O 1
ATOM 1397 N N . PRO B 1 10 ? -9.227 -27.141 -17.391 1 95.38 10 PRO B N 1
ATOM 1398 C CA . PRO B 1 10 ? -7.98 -27.328 -18.141 1 95.38 10 PRO B CA 1
ATOM 1399 C C . PRO B 1 10 ? -7.367 -26.016 -18.609 1 95.38 10 PRO B C 1
ATOM 1401 O O . PRO B 1 10 ? -8.094 -25.047 -18.875 1 95.38 10 PRO B O 1
ATOM 1404 N N . LEU B 1 11 ? -6.047 -25.984 -18.641 1 95.69 11 LEU B N 1
ATOM 1405 C CA . LEU B 1 11 ? -5.336 -24.859 -19.234 1 95.69 11 LEU B CA 1
ATOM 1406 C C . LEU B 1 11 ? -5.438 -24.906 -20.766 1 95.69 11 LEU B C 1
ATOM 1408 O O . LEU B 1 11 ? -5.047 -25.891 -21.391 1 95.69 11 LEU B O 1
ATOM 1412 N N . LYS B 1 12 ? -6.02 -23.875 -21.344 1 92 12 LYS B N 1
ATOM 1413 C CA . LYS B 1 12 ? -6.094 -23.703 -22.797 1 92 12 LYS B CA 1
ATOM 1414 C C . LYS B 1 12 ? -5.215 -22.547 -23.25 1 92 12 LYS B C 1
ATOM 1416 O O . LYS B 1 12 ? -5.246 -21.469 -22.656 1 92 12 LYS B O 1
ATOM 1421 N N . LYS B 1 13 ? -4.492 -22.734 -24.25 1 88.94 13 LYS B N 1
ATOM 1422 C CA . LYS B 1 13 ? -3.562 -21.719 -24.75 1 88.94 13 LYS B CA 1
ATOM 1423 C C . LYS B 1 13 ? -4.293 -20.438 -25.141 1 88.94 13 LYS B C 1
ATOM 1425 O O . LYS B 1 13 ? -3.771 -19.344 -24.953 1 88.94 13 LYS B O 1
ATOM 1430 N N . GLU B 1 14 ? -5.496 -20.609 -25.656 1 90.69 14 GLU B N 1
ATOM 1431 C CA . GLU B 1 14 ? -6.262 -19.48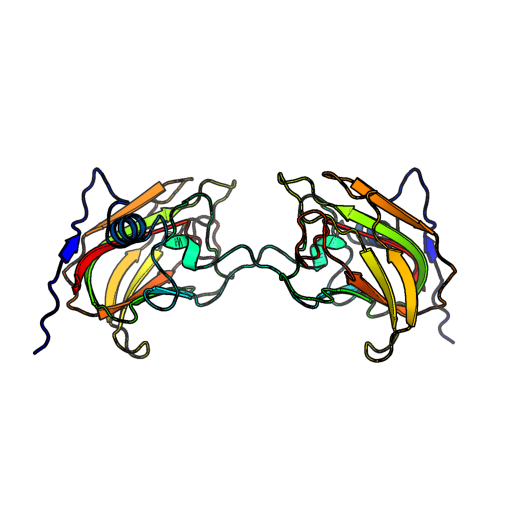4 -26.156 1 90.69 14 GLU B CA 1
ATOM 1432 C C . GLU B 1 14 ? -6.977 -18.75 -25.016 1 90.69 14 GLU B C 1
ATOM 1434 O O . GLU B 1 14 ? -7.523 -17.672 -25.219 1 90.69 14 GLU B O 1
ATOM 1439 N N . ALA B 1 15 ? -6.992 -19.266 -23.875 1 91.62 15 ALA B N 1
ATOM 1440 C CA . ALA B 1 15 ? -7.691 -18.672 -22.734 1 91.62 15 ALA B CA 1
ATOM 1441 C C . ALA B 1 15 ? -6.902 -18.875 -21.453 1 91.62 15 ALA B C 1
ATOM 1443 O O . ALA B 1 15 ? -7.387 -19.5 -20.5 1 91.62 15 ALA B O 1
ATOM 1444 N N . PRO B 1 16 ? -5.719 -18.312 -21.422 1 92.94 16 PRO B N 1
ATOM 1445 C CA . PRO B 1 16 ? -4.801 -18.609 -20.312 1 92.94 16 PRO B CA 1
ATOM 1446 C C . PRO B 1 16 ? -5.273 -18.016 -18.984 1 92.94 16 PRO B C 1
ATOM 1448 O O . PRO B 1 16 ? -4.695 -18.312 -17.938 1 92.94 16 PRO B O 1
ATOM 1451 N N . LEU B 1 17 ? -6.328 -17.266 -18.953 1 92.5 17 LEU B N 1
ATOM 1452 C CA . LEU B 1 17 ? -6.805 -16.672 -17.719 1 92.5 17 LEU B CA 1
ATOM 1453 C C . LEU B 1 17 ? -8.156 -17.25 -17.312 1 92.5 17 LEU B C 1
ATOM 1455 O O . LEU B 1 17 ? -8.812 -16.734 -16.406 1 92.5 17 LEU B O 1
ATOM 1459 N N . ASN B 1 18 ? -8.57 -18.312 -18.062 1 93.31 18 ASN B N 1
ATOM 1460 C CA . ASN B 1 18 ? -9.859 -18.938 -17.797 1 93.31 18 ASN B CA 1
ATOM 1461 C C . ASN B 1 18 ? -9.695 -20.25 -17.016 1 93.31 18 ASN B C 1
ATOM 1463 O O . ASN B 1 18 ? -10.016 -21.312 -17.531 1 93.31 18 ASN B O 1
ATOM 1467 N N . GLY B 1 19 ? -9.305 -20.109 -15.781 1 95.81 19 GLY B N 1
ATOM 1468 C CA . GLY B 1 19 ? -9.117 -21.266 -14.922 1 95.81 19 GLY B CA 1
ATOM 1469 C C . GLY B 1 19 ? -10.055 -21.297 -13.734 1 95.81 19 GLY B C 1
ATOM 1470 O O . GLY B 1 19 ? -11.234 -20.938 -13.859 1 95.81 19 GLY B O 1
ATOM 1471 N N . ILE B 1 20 ? -9.57 -21.781 -12.641 1 94.12 20 ILE B N 1
ATOM 1472 C CA . ILE B 1 20 ? -10.352 -22.016 -11.43 1 94.12 20 ILE B CA 1
ATOM 1473 C C . ILE B 1 20 ? -10.875 -20.688 -10.891 1 94.12 20 ILE B C 1
ATOM 1475 O O . ILE B 1 20 ? -12.062 -20.562 -10.578 1 94.12 20 ILE B O 1
ATOM 1479 N N . PHE B 1 21 ? -10.062 -19.656 -10.812 1 94.19 21 PHE B N 1
ATOM 1480 C CA . PHE B 1 21 ? -10.5 -18.406 -10.219 1 94.19 21 PHE B CA 1
ATOM 1481 C C . PHE B 1 21 ? -11.453 -17.656 -11.148 1 94.19 21 PHE B C 1
ATOM 1483 O O . PHE B 1 21 ? -12.391 -17 -10.688 1 94.19 21 PHE B O 1
ATOM 1490 N N . ALA B 1 22 ? -11.164 -17.766 -12.453 1 92.06 22 ALA B N 1
ATOM 1491 C CA . ALA B 1 22 ? -12.125 -17.203 -13.398 1 92.06 22 ALA B CA 1
ATOM 1492 C C . ALA B 1 22 ? -13.516 -17.828 -13.195 1 92.06 22 ALA B C 1
ATOM 1494 O O . ALA B 1 22 ? -14.523 -17.109 -13.211 1 92.06 22 ALA B O 1
ATOM 1495 N N . ALA B 1 23 ? -13.555 -19.141 -13.055 1 91.5 23 ALA B N 1
ATOM 1496 C CA . ALA B 1 23 ? -14.82 -19.828 -12.828 1 91.5 23 ALA B CA 1
ATOM 1497 C C . ALA B 1 23 ? -15.469 -19.391 -11.516 1 91.5 23 ALA B C 1
ATOM 1499 O O . ALA B 1 23 ? -16.688 -19.203 -11.445 1 91.5 23 ALA B O 1
ATOM 1500 N N . MET B 1 24 ? -14.688 -19.25 -10.477 1 89.25 24 MET B N 1
ATOM 1501 C CA . MET B 1 24 ? -15.203 -18.812 -9.18 1 89.25 24 MET B CA 1
ATOM 1502 C C . MET B 1 24 ? -15.773 -17.406 -9.266 1 89.25 24 MET B C 1
ATOM 1504 O O . MET B 1 24 ? -16.828 -17.125 -8.68 1 89.25 24 MET B O 1
ATOM 1508 N N . ARG B 1 25 ? -15.016 -16.531 -9.938 1 89.19 25 ARG B N 1
ATOM 1509 C CA . ARG B 1 25 ? -15.508 -15.172 -10.094 1 89.19 25 ARG B CA 1
ATOM 1510 C C . ARG B 1 25 ? -16.859 -15.156 -10.82 1 89.19 25 ARG B C 1
ATOM 1512 O O . ARG B 1 25 ? -17.781 -14.445 -10.414 1 89.19 25 ARG B O 1
ATOM 1519 N N . LYS B 1 26 ? -16.906 -15.914 -11.891 1 86.19 26 LYS B N 1
ATOM 1520 C CA . LYS B 1 26 ? -18.141 -16 -12.656 1 86.19 26 LYS B CA 1
ATOM 1521 C C . LYS B 1 26 ? -19.297 -16.484 -11.781 1 86.19 26 LYS B C 1
ATOM 1523 O O . LYS B 1 26 ? -20.406 -15.977 -11.867 1 86.19 26 LYS B O 1
ATOM 1528 N N . ALA B 1 27 ? -19 -17.438 -10.93 1 84.81 27 ALA B N 1
ATOM 1529 C CA . ALA B 1 27 ? -20.016 -18.062 -10.086 1 84.81 27 ALA B CA 1
ATOM 1530 C C . ALA B 1 27 ? -20.406 -17.141 -8.93 1 84.81 27 ALA B C 1
ATOM 1532 O O . ALA B 1 27 ? -21.469 -17.297 -8.344 1 84.81 27 ALA B O 1
ATOM 1533 N N . ASN B 1 28 ? -19.531 -16.219 -8.578 1 82.69 28 ASN B N 1
ATOM 1534 C CA . ASN B 1 28 ? -19.719 -15.438 -7.359 1 82.69 28 ASN B CA 1
ATOM 1535 C C . ASN B 1 28 ? -19.812 -13.945 -7.668 1 82.69 28 ASN B C 1
ATOM 1537 O O . ASN B 1 28 ? -19.25 -13.125 -6.941 1 82.69 28 ASN B O 1
ATOM 1541 N N . GLY B 1 29 ? -20.406 -13.547 -8.766 1 79.88 29 GLY B N 1
ATOM 1542 C CA . GLY B 1 29 ? -20.672 -12.148 -9.07 1 79.88 29 GLY B CA 1
ATOM 1543 C C . GLY B 1 29 ? -19.406 -11.336 -9.258 1 79.88 29 GLY B C 1
ATOM 1544 O O . GLY B 1 29 ? -19.344 -10.172 -8.852 1 79.88 29 GLY B O 1
ATOM 1545 N N . GLY B 1 30 ? -18.344 -11.93 -9.766 1 80.75 30 GLY B N 1
ATOM 1546 C CA . GLY B 1 30 ? -17.141 -11.211 -10.148 1 80.75 30 GLY B CA 1
ATOM 1547 C C . GLY B 1 30 ? -16.047 -11.273 -9.094 1 80.75 30 GLY B C 1
ATOM 1548 O O . GLY B 1 30 ? -14.953 -10.727 -9.289 1 80.75 30 GLY B O 1
ATOM 1549 N N . LYS B 1 31 ? -16.359 -12.086 -7.918 1 79.75 31 LYS B N 1
ATOM 1550 C CA . LYS B 1 31 ? -15.359 -12.25 -6.871 1 79.75 31 LYS B CA 1
ATOM 1551 C C . LYS B 1 31 ? -15.07 -13.727 -6.621 1 79.75 31 LYS B C 1
ATOM 1553 O O . LYS B 1 31 ? -15.938 -14.578 -6.809 1 79.75 31 LYS B O 1
ATOM 1558 N N . VAL B 1 32 ? -13.773 -14.086 -6.535 1 80.81 32 VAL B N 1
ATOM 1559 C CA . VAL B 1 32 ? -13.445 -15.469 -6.23 1 80.81 32 VAL B CA 1
ATOM 1560 C C . VAL B 1 32 ? -14.133 -15.891 -4.934 1 80.81 32 VAL B C 1
ATOM 1562 O O . VAL B 1 32 ? -14.578 -17.031 -4.801 1 80.81 32 VAL B O 1
ATOM 1565 N N . GLY B 1 33 ? -14.383 -15.109 -4.137 1 65.5 33 GLY B N 1
ATOM 1566 C CA . GLY B 1 33 ? -14.992 -15.375 -2.84 1 65.5 33 GLY B CA 1
ATOM 1567 C C . GLY B 1 33 ? -14.406 -14.523 -1.725 1 65.5 33 GLY B C 1
ATOM 1568 O O . GLY B 1 33 ? -13.844 -13.461 -1.979 1 65.5 33 GLY B O 1
ATOM 1569 N N . ASN B 1 34 ? -14.922 -14.875 -0.571 1 63.75 34 ASN B N 1
ATOM 1570 C CA . ASN B 1 34 ? -14.359 -14.242 0.617 1 63.75 34 ASN B CA 1
ATOM 1571 C C . ASN B 1 34 ? -13.32 -15.141 1.285 1 63.75 34 ASN B C 1
ATOM 1573 O O . ASN B 1 34 ? -13.078 -16.266 0.835 1 63.75 34 ASN B O 1
ATOM 1577 N N . GLU B 1 35 ? -12.508 -14.633 2.014 1 60.28 35 GLU B N 1
ATOM 1578 C CA . GLU B 1 35 ? -11.406 -15.305 2.688 1 60.28 35 GLU B CA 1
ATOM 1579 C C . GLU B 1 35 ? -11.875 -16.594 3.369 1 60.28 35 GLU B C 1
ATOM 1581 O O . GLU B 1 35 ? -11.07 -17.469 3.67 1 60.28 35 GLU B O 1
ATOM 1586 N N . VAL B 1 36 ? -13.203 -16.719 3.309 1 60.59 36 VAL B N 1
ATOM 1587 C CA . VAL B 1 36 ? -13.719 -17.938 3.908 1 60.59 36 VAL B CA 1
ATOM 1588 C C . VAL B 1 36 ? -13.609 -19.094 2.912 1 60.59 36 VAL B C 1
ATOM 1590 O O . VAL B 1 36 ? -13.469 -20.25 3.309 1 60.59 36 VAL B O 1
ATOM 1593 N N . LYS B 1 37 ? -13.555 -18.812 1.655 1 76.88 37 LYS B N 1
ATOM 1594 C CA . LYS B 1 37 ? -13.461 -19.859 0.645 1 76.88 37 LYS B CA 1
ATOM 1595 C C . LYS B 1 37 ? -12.047 -19.938 0.062 1 76.88 37 LYS B C 1
ATOM 1597 O O . LYS B 1 37 ? -11.5 -21.031 -0.103 1 76.88 37 LYS B O 1
ATOM 1602 N N . VAL B 1 38 ? -11.555 -18.844 -0.219 1 89.75 38 VAL B N 1
ATOM 1603 C CA . VAL B 1 38 ? -10.203 -18.734 -0.759 1 89.75 38 VAL B CA 1
ATOM 1604 C C . VAL B 1 38 ? -9.453 -17.609 -0.05 1 89.75 38 VAL B C 1
ATOM 1606 O O . VAL B 1 38 ? -9.914 -16.469 -0.024 1 89.75 38 VAL B O 1
ATOM 1609 N N . LYS B 1 39 ? -8.367 -17.953 0.635 1 88.19 39 LYS B N 1
ATOM 1610 C CA . LYS B 1 39 ? -7.496 -16.969 1.267 1 88.19 39 LYS B CA 1
ATOM 1611 C C . LYS B 1 39 ? -6.18 -16.844 0.509 1 88.19 39 LYS B C 1
ATOM 1613 O O . LYS B 1 39 ? -5.594 -17.844 0.095 1 88.19 39 LYS B O 1
ATOM 1618 N N . VAL B 1 40 ? -5.773 -15.586 0.225 1 92.31 40 VAL B N 1
ATOM 1619 C CA . VAL B 1 40 ? -4.457 -15.352 -0.358 1 92.31 40 VAL B CA 1
ATOM 1620 C C . VAL B 1 40 ? -3.57 -14.617 0.648 1 92.31 40 VAL B C 1
ATOM 1622 O O . VAL B 1 40 ? -3.963 -13.586 1.191 1 92.31 40 VAL B O 1
ATOM 1625 N N . SER B 1 41 ? -2.438 -15.258 0.968 1 90.38 4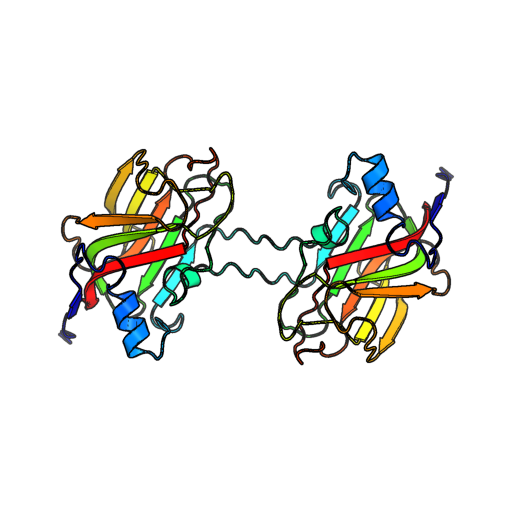1 SER B N 1
ATOM 1626 C CA . SER B 1 41 ? -1.454 -14.672 1.869 1 90.38 41 SER B CA 1
ATOM 1627 C C . SER B 1 41 ? -0.091 -14.547 1.195 1 90.38 41 SER B C 1
ATOM 1629 O O . SER B 1 41 ? 0.142 -15.141 0.141 1 90.38 41 SER B O 1
ATOM 1631 N N . SER B 1 42 ? 0.718 -13.711 1.69 1 93.81 42 SER B N 1
ATOM 1632 C CA . SER B 1 42 ? 2.066 -13.539 1.159 1 93.81 42 SER B CA 1
ATOM 1633 C C . SER B 1 42 ? 3.072 -13.281 2.275 1 93.81 42 SER B C 1
ATOM 1635 O O . SER B 1 42 ? 2.688 -12.945 3.398 1 93.81 42 SER B O 1
ATOM 1637 N N . LYS B 1 43 ? 4.32 -13.633 1.951 1 91.12 43 LYS B N 1
ATOM 1638 C CA . LYS B 1 43 ? 5.383 -13.375 2.918 1 91.12 43 LYS B CA 1
ATOM 1639 C C . LYS B 1 43 ? 5.371 -11.914 3.365 1 91.12 43 LYS B C 1
ATOM 1641 O O . LYS B 1 43 ? 5.594 -11.617 4.539 1 91.12 43 LYS B O 1
ATOM 1646 N N . SER B 1 44 ? 5.184 -10.984 2.416 1 89.25 44 SER B N 1
ATOM 1647 C CA . SER B 1 44 ? 5.098 -9.555 2.67 1 89.25 44 SER B CA 1
ATOM 1648 C C . SER B 1 44 ? 4.309 -8.844 1.577 1 89.25 44 SER B C 1
ATOM 1650 O O . SER B 1 44 ? 3.984 -9.445 0.549 1 89.25 44 SER B O 1
ATOM 1652 N N . VAL B 1 45 ? 3.832 -7.656 1.876 1 86.69 45 VAL B N 1
ATOM 1653 C CA . VAL B 1 45 ? 3.215 -6.758 0.904 1 86.69 45 VAL B CA 1
ATOM 1654 C C . VAL B 1 45 ? 3.904 -5.398 0.947 1 86.69 45 VAL B C 1
ATOM 1656 O O . VAL B 1 45 ? 4.141 -4.848 2.025 1 86.69 45 VAL B O 1
ATOM 1659 N N . ARG B 1 46 ? 4.352 -5.066 -0.243 1 79.88 46 ARG B N 1
ATOM 1660 C CA . ARG B 1 46 ? 4.898 -3.715 -0.322 1 79.88 46 ARG B CA 1
ATOM 1661 C C . ARG B 1 46 ? 3.785 -2.68 -0.442 1 79.88 46 ARG B C 1
ATOM 1663 O O . ARG B 1 46 ? 3.031 -2.682 -1.417 1 79.88 46 ARG B O 1
ATOM 1670 N N . CYS B 1 47 ? 3.621 -1.955 0.675 1 71.81 47 CYS B N 1
ATOM 1671 C CA . CYS B 1 47 ? 2.707 -0.819 0.668 1 71.81 47 CYS B CA 1
ATOM 1672 C C . CYS B 1 47 ? 3.402 0.439 0.161 1 71.81 47 CYS B C 1
ATOM 1674 O O . CYS B 1 47 ? 4.402 0.874 0.732 1 71.81 47 CYS B O 1
ATOM 1676 N N . PHE B 1 48 ? 2.947 0.915 -0.922 1 69 48 PHE B N 1
ATOM 1677 C CA . PHE B 1 48 ? 3.645 2.047 -1.521 1 69 48 PHE B CA 1
ATOM 1678 C C . PHE B 1 48 ? 3.252 3.35 -0.833 1 69 48 PHE B C 1
ATOM 1680 O O . PHE B 1 48 ? 3.939 4.363 -0.97 1 69 48 PHE B O 1
ATOM 1687 N N . ALA B 1 49 ? 2.145 3.186 -0.095 1 73.69 49 ALA B N 1
ATOM 1688 C CA . ALA B 1 49 ? 1.788 4.383 0.665 1 73.69 49 ALA B CA 1
ATOM 1689 C C . ALA B 1 49 ? 2.682 4.539 1.893 1 73.69 49 ALA B C 1
ATOM 1691 O O . ALA B 1 49 ? 2.748 3.643 2.738 1 73.69 49 ALA B O 1
ATOM 1692 N N . ASP B 1 50 ? 3.482 5.484 1.924 1 79.06 50 ASP B N 1
ATOM 1693 C CA . ASP B 1 50 ? 4.355 5.824 3.043 1 79.06 50 ASP B CA 1
ATOM 1694 C C . ASP B 1 50 ? 3.941 7.148 3.682 1 79.06 50 ASP B C 1
ATOM 1696 O O . ASP B 1 50 ? 3.904 8.18 3.012 1 79.06 50 ASP B O 1
ATOM 1700 N N . PRO B 1 51 ? 3.693 7.102 5.023 1 86.94 51 PRO B N 1
ATOM 1701 C CA . PRO B 1 51 ? 3.334 8.367 5.668 1 86.94 51 PRO B CA 1
ATOM 1702 C C . PRO B 1 51 ? 4.367 9.461 5.43 1 86.94 51 PRO B C 1
ATOM 1704 O O . PRO B 1 51 ? 4.02 10.641 5.371 1 86.94 51 PRO B O 1
ATOM 1707 N N . MET B 1 52 ? 5.625 9.109 5.223 1 86.69 52 MET B N 1
ATOM 1708 C CA . MET B 1 52 ? 6.68 10.094 4.992 1 86.69 52 MET B CA 1
ATOM 1709 C C . MET B 1 52 ? 6.438 10.859 3.697 1 86.69 52 MET B C 1
ATOM 1711 O O . MET B 1 52 ? 6.977 11.953 3.506 1 86.69 52 MET B O 1
ATOM 1715 N N . ASP B 1 53 ? 5.582 10.281 2.924 1 84.94 53 ASP B N 1
ATOM 1716 C CA . ASP B 1 53 ? 5.363 10.906 1.621 1 84.94 53 ASP B CA 1
ATOM 1717 C C . ASP B 1 53 ? 4.688 12.266 1.771 1 84.94 53 ASP B C 1
ATOM 1719 O O . ASP B 1 53 ? 4.852 13.141 0.919 1 84.94 53 ASP B O 1
ATOM 1723 N N . VAL B 1 54 ? 3.988 12.508 2.863 1 91.62 54 VAL B N 1
ATOM 1724 C CA . VAL B 1 54 ? 3.213 13.734 3.004 1 91.62 54 VAL B CA 1
ATOM 1725 C C . VAL B 1 54 ? 4.152 14.914 3.238 1 91.62 54 VAL B C 1
ATOM 1727 O O . VAL B 1 54 ? 3.744 16.078 3.135 1 91.62 54 VAL B O 1
ATOM 1730 N N . VAL B 1 55 ? 5.41 14.68 3.568 1 92.31 55 VAL B N 1
ATOM 1731 C CA . VAL B 1 55 ? 6.363 15.766 3.754 1 92.31 55 VAL B CA 1
ATOM 1732 C C . VAL B 1 55 ? 7.434 15.711 2.664 1 92.31 55 VAL B C 1
ATOM 1734 O O . VAL B 1 55 ? 8.422 16.438 2.719 1 92.31 55 VAL B O 1
ATOM 1737 N N . GLY B 1 56 ? 7.223 14.797 1.729 1 84.81 56 GLY B N 1
ATOM 1738 C CA . GLY B 1 56 ? 8.195 14.562 0.677 1 84.81 56 GLY B CA 1
ATOM 1739 C C . GLY B 1 56 ? 8.117 15.57 -0.452 1 84.81 56 GLY B C 1
ATOM 1740 O O . GLY B 1 56 ? 7.32 16.5 -0.399 1 84.81 56 GLY B O 1
ATOM 1741 N N . PRO B 1 57 ? 9.023 15.367 -1.352 1 78.88 57 PRO B N 1
ATOM 1742 C CA . PRO B 1 57 ? 9.164 16.344 -2.439 1 78.88 57 PRO B CA 1
ATOM 1743 C C . PRO B 1 57 ? 8.031 16.25 -3.457 1 78.88 57 PRO B C 1
ATOM 1745 O O . PRO B 1 57 ? 7.734 17.234 -4.145 1 78.88 57 PRO B O 1
ATOM 1748 N N . SER B 1 58 ? 7.551 15.055 -3.584 1 74.88 58 SER B N 1
ATOM 1749 C CA . SER B 1 58 ? 6.492 14.875 -4.574 1 74.88 58 SER B CA 1
ATOM 1750 C C . SER B 1 58 ? 5.113 14.93 -3.924 1 74.88 58 SER B C 1
ATOM 1752 O O . SER B 1 58 ? 4.926 14.438 -2.811 1 74.88 58 SER B O 1
ATOM 1754 N N . ASN B 1 59 ? 4.27 15.641 -4.57 1 71.62 59 ASN B N 1
ATOM 1755 C CA . ASN B 1 59 ? 2.875 15.656 -4.148 1 71.62 59 ASN B CA 1
ATOM 1756 C C . ASN B 1 59 ? 2.018 14.742 -5.016 1 71.62 59 ASN B C 1
ATOM 1758 O O . ASN B 1 59 ? 0.791 14.859 -5.027 1 71.62 59 ASN B O 1
ATOM 1762 N N . ASP B 1 60 ? 2.74 13.82 -5.691 1 70.06 60 ASP B N 1
ATOM 1763 C CA . ASP B 1 60 ? 2.047 12.945 -6.629 1 70.06 60 ASP B CA 1
ATOM 1764 C C . ASP B 1 60 ? 1.628 11.641 -5.949 1 70.06 60 ASP B C 1
ATOM 1766 O O . ASP B 1 60 ? 0.967 10.797 -6.562 1 70.06 60 ASP B O 1
ATOM 1770 N N . ASN B 1 61 ? 2.07 11.492 -4.75 1 73.44 61 ASN B N 1
ATOM 1771 C CA . ASN B 1 61 ? 1.652 10.352 -3.945 1 73.44 61 ASN B CA 1
ATOM 1772 C C . ASN B 1 61 ? 0.837 10.789 -2.73 1 73.44 61 ASN B C 1
ATOM 1774 O O . ASN B 1 61 ? 0.899 11.953 -2.32 1 73.44 61 ASN B O 1
ATOM 1778 N N . GLU B 1 62 ? -0.057 9.875 -2.291 1 82.44 62 GLU B N 1
ATOM 1779 C CA . GLU B 1 62 ? -0.875 10.18 -1.12 1 82.44 62 GLU B CA 1
ATOM 1780 C C . GLU B 1 62 ? -0.704 9.109 -0.04 1 82.44 62 GLU B C 1
ATOM 1782 O O . GLU B 1 62 ? -0.425 7.949 -0.344 1 82.44 62 GLU B O 1
ATOM 1787 N N . TRP B 1 63 ? -0.758 9.641 1.123 1 89.06 63 TRP B N 1
ATOM 1788 C CA . TRP B 1 63 ? -1.015 8.758 2.258 1 89.06 63 TRP B CA 1
ATOM 1789 C C . TRP B 1 63 ? -2.508 8.664 2.545 1 89.06 63 TRP B C 1
ATOM 1791 O O . TRP B 1 63 ? -3.217 9.672 2.529 1 89.06 63 TRP B O 1
ATOM 1801 N N . THR B 1 64 ? -2.963 7.43 2.727 1 88.81 64 THR B N 1
ATOM 1802 C CA . THR B 1 64 ? -4.348 7.188 3.115 1 88.81 64 THR B CA 1
ATOM 1803 C C . THR B 1 64 ? -4.414 6.23 4.301 1 88.81 64 THR B C 1
ATOM 1805 O O . THR B 1 64 ? -3.746 5.195 4.309 1 88.81 64 THR B O 1
ATOM 1808 N N . SER B 1 65 ? -5.137 6.676 5.32 1 89.69 65 SER B N 1
ATOM 1809 C CA . SER B 1 65 ? -5.375 5.789 6.453 1 89.69 65 SER B CA 1
ATOM 1810 C C . SER B 1 65 ? -6.41 4.723 6.113 1 89.69 65 SER B C 1
ATOM 1812 O O . SER B 1 65 ? -7.086 4.812 5.086 1 89.69 65 SER B O 1
ATOM 1814 N N . GLU B 1 66 ? -6.492 3.688 7.012 1 86.5 66 GLU B N 1
ATOM 1815 C CA . GLU B 1 66 ? -7.641 2.793 6.957 1 86.5 66 GLU B CA 1
ATOM 1816 C C . GLU B 1 66 ? -8.938 3.539 7.266 1 86.5 66 GLU B C 1
ATOM 1818 O O . GLU B 1 66 ? -8.906 4.668 7.762 1 86.5 66 GLU B O 1
ATOM 1823 N N . ASN B 1 67 ? -10.133 2.994 6.871 1 90.25 67 ASN B N 1
ATOM 1824 C CA . ASN B 1 67 ? -11.445 3.566 7.168 1 90.25 67 ASN B CA 1
ATOM 1825 C C . ASN B 1 67 ? -11.82 3.363 8.633 1 90.25 67 ASN B C 1
ATOM 1827 O O . ASN B 1 67 ? -12.586 2.455 8.961 1 90.25 67 ASN B O 1
ATOM 1831 N N . GLU B 1 68 ? -11.281 4.137 9.469 1 92.5 68 GLU B N 1
ATOM 1832 C CA . GLU B 1 68 ? -11.477 4.039 10.914 1 92.5 68 GLU B CA 1
ATOM 1833 C C . GLU B 1 68 ? -11.594 5.418 11.547 1 92.5 68 GLU B C 1
ATOM 1835 O O . GLU B 1 68 ? -11.055 6.398 11.023 1 92.5 68 GLU B O 1
ATOM 1840 N N . ASP B 1 69 ? -12.273 5.492 12.672 1 94.88 69 ASP B N 1
ATOM 1841 C CA . ASP B 1 69 ? -12.469 6.766 13.359 1 94.88 69 ASP B CA 1
ATOM 1842 C C . ASP B 1 69 ? -11.148 7.316 13.891 1 94.88 69 ASP B C 1
ATOM 1844 O O . ASP B 1 69 ? -10.25 6.555 14.25 1 94.88 69 ASP B O 1
ATOM 1848 N N . ASN B 1 70 ? -11.133 8.664 13.961 1 96.81 70 ASN B N 1
ATOM 1849 C CA . ASN B 1 70 ? -10 9.391 14.539 1 96.81 70 ASN B CA 1
ATOM 1850 C C . ASN B 1 70 ? -8.68 8.953 13.914 1 96.81 70 ASN B C 1
ATOM 1852 O O . ASN B 1 70 ? -7.707 8.703 14.625 1 96.81 70 ASN B O 1
ATOM 1856 N N . SER B 1 71 ? -8.711 8.727 12.586 1 95.94 71 SER B N 1
ATOM 1857 C CA . SER B 1 71 ? -7.461 8.516 11.852 1 95.94 71 SER B CA 1
ATOM 1858 C C . SER B 1 71 ? -6.527 9.711 12 1 95.94 71 SER B C 1
ATOM 1860 O O . SER B 1 71 ? -6.973 10.859 11.93 1 95.94 71 SER B O 1
ATOM 1862 N N . TRP B 1 72 ? -5.262 9.422 12.227 1 98.12 72 TRP B N 1
ATOM 1863 C CA . TRP B 1 72 ? -4.348 10.539 12.445 1 98.12 72 TRP B CA 1
ATOM 1864 C C . TRP B 1 72 ? -2.998 10.273 11.781 1 98.12 72 TRP B C 1
ATOM 1866 O O . TRP B 1 72 ? -2.666 9.125 11.469 1 98.12 72 TRP B O 1
ATOM 1876 N N . ILE B 1 73 ? -2.262 11.273 11.445 1 97.38 73 ILE B N 1
ATOM 1877 C CA . ILE B 1 73 ? -0.871 11.297 11.008 1 97.38 73 ILE B CA 1
ATOM 1878 C C . ILE B 1 73 ? -0.072 12.266 11.875 1 97.38 73 ILE B C 1
ATOM 1880 O O . ILE B 1 73 ? -0.575 13.32 12.25 1 97.38 73 ILE B O 1
ATOM 1884 N N . GLU B 1 74 ? 1.148 11.836 12.211 1 96.81 74 GLU B N 1
ATOM 1885 C CA . GLU B 1 74 ? 1.952 12.547 13.203 1 96.81 74 GLU B CA 1
ATOM 1886 C C . GLU B 1 74 ? 3.379 12.758 12.703 1 96.81 74 GLU B C 1
ATOM 1888 O O . GLU B 1 74 ? 3.992 11.844 12.156 1 96.81 74 GLU B O 1
ATOM 1893 N N . ILE B 1 75 ? 3.838 14.008 12.844 1 96.81 75 ILE B N 1
ATOM 1894 C CA . ILE B 1 75 ? 5.211 14.375 12.508 1 96.81 75 ILE B CA 1
ATOM 1895 C C . ILE B 1 75 ? 6.012 14.586 13.789 1 96.81 75 ILE B C 1
ATOM 1897 O O . ILE B 1 75 ? 5.613 15.367 14.656 1 96.81 75 ILE B O 1
ATOM 1901 N N . THR B 1 76 ? 7.109 13.891 13.906 1 93.31 76 THR B N 1
ATOM 1902 C CA . THR B 1 76 ? 7.988 14 15.062 1 93.31 76 THR B CA 1
ATOM 1903 C C . THR B 1 76 ? 9.367 14.508 14.648 1 93.31 76 THR B C 1
ATOM 1905 O O . THR B 1 76 ? 10.016 13.906 13.789 1 93.31 76 THR B O 1
ATOM 1908 N N . PHE B 1 77 ? 9.75 15.625 15.227 1 93.06 77 PHE B N 1
ATOM 1909 C CA . PHE B 1 77 ? 11.125 16.109 15.117 1 93.06 77 PHE B CA 1
ATOM 1910 C C . PHE B 1 77 ? 12.008 15.5 16.188 1 93.06 77 PHE B C 1
ATOM 1912 O O . PHE B 1 77 ? 11.773 15.688 17.375 1 93.06 77 PHE B O 1
ATOM 1919 N N . ALA B 1 78 ? 12.977 14.797 15.758 1 86.31 78 ALA B N 1
ATOM 1920 C CA . ALA B 1 78 ? 13.789 14.016 16.688 1 86.31 78 ALA B CA 1
ATOM 1921 C C . ALA B 1 78 ? 14.688 14.922 17.531 1 86.31 78 ALA B C 1
ATOM 1923 O O . ALA B 1 78 ? 14.883 14.68 18.719 1 86.31 78 ALA B O 1
ATOM 1924 N N . THR B 1 79 ? 15.211 15.977 16.922 1 87.31 79 THR B N 1
ATOM 1925 C CA . THR B 1 79 ? 16.219 16.766 17.609 1 87.31 79 THR B CA 1
ATOM 1926 C C . THR B 1 79 ? 15.836 18.234 17.641 1 87.31 79 THR B C 1
ATOM 1928 O O . THR B 1 79 ? 16.594 19.078 18.125 1 87.31 79 THR B O 1
ATOM 1931 N N . LYS B 1 80 ? 14.688 18.578 17.109 1 91.69 80 LYS B N 1
ATOM 1932 C CA . LYS B 1 80 ? 14.242 19.969 17.047 1 91.69 80 LYS B CA 1
ATOM 1933 C C . LYS B 1 80 ? 12.828 20.125 17.594 1 91.69 80 LYS B C 1
ATOM 1935 O O . LYS B 1 80 ? 12.164 19.125 17.891 1 91.69 80 LYS B O 1
ATOM 1940 N N . LYS B 1 81 ? 12.523 21.344 17.859 1 95.5 81 LYS B N 1
ATOM 1941 C CA . LYS B 1 81 ? 11.156 21.719 18.234 1 95.5 81 LYS B CA 1
ATOM 1942 C C . LYS B 1 81 ? 10.617 22.812 17.328 1 95.5 81 LYS B C 1
ATOM 1944 O O . LYS B 1 81 ? 11.383 23.625 16.797 1 95.5 81 LYS B O 1
ATOM 1949 N N . VAL B 1 82 ? 9.297 22.781 17.172 1 96.75 82 VAL B N 1
ATOM 1950 C CA . VAL B 1 82 ? 8.648 23.766 16.312 1 96.75 82 VAL B CA 1
ATOM 1951 C C . VAL B 1 82 ? 7.66 24.594 17.125 1 96.75 82 VAL B C 1
ATOM 1953 O O . VAL B 1 82 ? 6.918 24.047 17.953 1 96.75 82 VAL B O 1
ATOM 1956 N N . GLU B 1 83 ? 7.789 25.891 17.047 1 98.12 83 GLU B N 1
ATOM 1957 C CA . GLU B 1 83 ? 6.68 26.781 17.375 1 98.12 83 GLU B CA 1
ATOM 1958 C C . GLU B 1 83 ? 5.785 27 16.156 1 98.12 83 GLU B C 1
ATOM 1960 O O . GLU B 1 83 ? 6.156 27.734 15.227 1 98.12 83 GLU B O 1
ATOM 1965 N N . LEU B 1 84 ? 4.66 26.344 16.141 1 98.12 84 LEU B N 1
ATOM 1966 C CA . LEU B 1 84 ? 3.777 26.344 14.977 1 98.12 84 LEU B CA 1
ATOM 1967 C C . LEU B 1 84 ? 2.971 27.625 14.883 1 98.12 84 LEU B C 1
ATOM 1969 O O . LEU B 1 84 ? 2.369 28.062 15.875 1 98.12 84 LEU B O 1
ATOM 1973 N N . HIS B 1 85 ? 3.004 28.312 13.695 1 98.31 85 HIS B N 1
ATOM 1974 C CA . HIS B 1 85 ? 2.234 29.516 13.406 1 98.31 85 HIS B CA 1
ATOM 1975 C C . HIS B 1 85 ? 1.189 29.266 12.328 1 98.31 85 HIS B C 1
ATOM 1977 O O . HIS B 1 85 ? 0.302 30.094 12.109 1 98.31 85 HIS B O 1
ATOM 1983 N N . GLY B 1 86 ? 1.299 28.219 11.648 1 98.31 86 GLY B N 1
ATOM 1984 C CA . GLY B 1 86 ? 0.397 27.875 10.562 1 98.31 86 GLY B CA 1
ATOM 1985 C C . GLY B 1 86 ? 0.747 26.547 9.898 1 98.31 86 GLY B C 1
ATOM 1986 O O . GLY B 1 86 ? 1.786 25.953 10.188 1 98.31 86 GLY B O 1
ATOM 1987 N N . TYR B 1 87 ? -0.108 26.047 9.039 1 98.69 87 TYR B N 1
ATOM 1988 C CA . TYR B 1 87 ? 0.111 24.812 8.305 1 98.69 87 TYR B CA 1
ATOM 1989 C C . TYR B 1 87 ? -0.674 24.797 7.004 1 98.69 87 TYR B C 1
ATOM 1991 O O . TYR B 1 87 ? -1.585 25.609 6.812 1 98.69 87 TYR B O 1
ATOM 1999 N N . THR B 1 88 ? -0.251 23.922 6.113 1 97.56 88 THR B N 1
ATOM 2000 C CA . THR B 1 88 ? -1.022 23.625 4.914 1 97.56 88 THR B CA 1
ATOM 2001 C C . THR B 1 88 ? -1.23 22.125 4.762 1 97.56 88 THR B C 1
ATOM 2003 O O . THR B 1 88 ? -0.372 21.328 5.152 1 97.56 88 THR B O 1
ATOM 2006 N N . LEU B 1 89 ? -2.375 21.703 4.328 1 96.19 89 LEU B N 1
ATOM 2007 C CA . LEU B 1 89 ? -2.709 20.359 3.869 1 96.19 89 LEU B CA 1
ATOM 2008 C C . LEU B 1 89 ? -3.041 20.359 2.381 1 96.19 89 LEU B C 1
ATOM 2010 O O . LEU B 1 89 ? -3.717 21.266 1.891 1 96.19 89 LEU B O 1
ATOM 2014 N N . LYS B 1 90 ? -2.523 19.375 1.675 1 92.88 90 LYS B N 1
ATOM 2015 C CA . LYS B 1 90 ? -2.789 19.266 0.243 1 92.88 90 LYS B CA 1
ATOM 2016 C C . LYS B 1 90 ? -3.354 17.891 -0.111 1 92.88 90 LYS B C 1
ATOM 2018 O O . LYS B 1 90 ? -2.912 16.875 0.428 1 92.88 90 LYS B O 1
ATOM 2023 N N . THR B 1 91 ? -4.371 17.922 -0.946 1 87.88 91 THR B N 1
ATOM 2024 C CA . THR B 1 91 ? -4.965 16.688 -1.445 1 87.88 91 THR B CA 1
ATOM 2025 C C . THR B 1 91 ? -4.281 16.234 -2.736 1 87.88 91 THR B C 1
ATOM 2027 O O . THR B 1 91 ? -3.584 17.031 -3.379 1 87.88 91 THR B O 1
ATOM 2030 N N . PHE B 1 92 ? -4.297 14.93 -2.936 1 77.31 92 PHE B N 1
ATOM 2031 C CA . PHE B 1 92 ? -3.678 14.289 -4.094 1 77.31 92 PHE B CA 1
ATOM 2032 C C . PHE B 1 92 ? -4.453 14.617 -5.363 1 77.31 92 PHE B C 1
ATOM 2034 O O . PHE B 1 92 ? -5.664 14.844 -5.32 1 77.31 92 PHE B O 1
ATOM 2041 N N . GLN B 1 93 ? -3.383 14.57 -6.457 1 63.91 93 GLN B N 1
ATOM 2042 C CA . GLN B 1 93 ? -3.941 14.703 -7.801 1 63.91 93 GLN B CA 1
ATOM 2043 C C . GLN B 1 93 ? -4.672 13.43 -8.219 1 63.91 93 GLN B C 1
ATOM 2045 O O . GLN B 1 93 ? -4.086 12.344 -8.227 1 63.91 93 GLN B O 1
ATOM 2050 N N . GLY B 1 94 ? -5.98 13.148 -7.879 1 53.72 94 GLY B N 1
ATOM 2051 C CA . GLY B 1 94 ? -6.582 11.93 -8.391 1 53.72 94 GLY B CA 1
ATOM 2052 C C . GLY B 1 94 ? -7.84 11.531 -7.641 1 53.72 94 GLY B C 1
ATOM 2053 O O . GLY B 1 94 ? -8.094 12.016 -6.539 1 53.72 94 GLY B O 1
ATOM 2054 N N . GLY B 1 95 ? -8.914 10.812 -8.547 1 47.56 95 GLY B N 1
ATOM 2055 C CA . GLY B 1 95 ? -10.039 9.898 -8.438 1 47.56 95 GLY B CA 1
ATOM 2056 C C . GLY B 1 95 ? -11.375 10.602 -8.305 1 47.56 95 GLY B C 1
ATOM 2057 O O . GLY B 1 95 ? -11.461 11.68 -7.707 1 47.56 95 GLY B O 1
ATOM 2058 N N . LYS B 1 96 ? -12.039 10.414 -9.055 1 40.97 96 LYS B N 1
ATOM 2059 C CA . LYS B 1 96 ? -13.492 10.555 -8.992 1 40.97 96 LYS B CA 1
ATOM 2060 C C . LYS B 1 96 ? -14.039 10.039 -7.664 1 4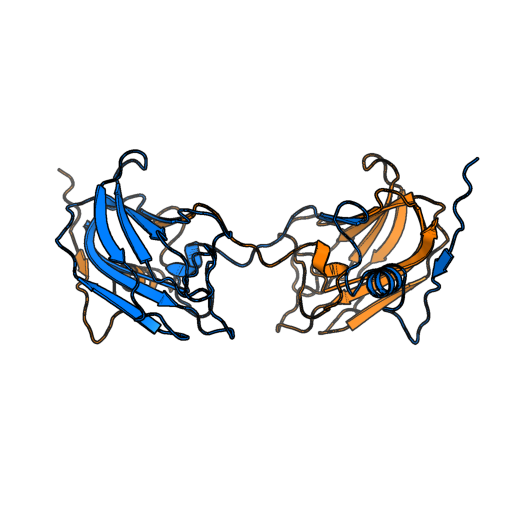0.97 96 LYS B C 1
ATOM 2062 O O . LYS B 1 96 ? -13.828 8.883 -7.309 1 40.97 96 LYS B O 1
ATOM 2067 N N . GLY B 1 97 ? -14.516 11.023 -6.879 1 54.69 97 GLY B N 1
ATOM 2068 C CA . GLY B 1 97 ? -15.148 10.617 -5.633 1 54.69 97 GLY B CA 1
ATOM 2069 C C . GLY B 1 97 ? -14.195 10.617 -4.453 1 54.69 97 GLY B C 1
ATOM 2070 O O . GLY B 1 97 ? -14.273 9.734 -3.588 1 54.69 97 GLY B O 1
ATOM 2071 N N . SER B 1 98 ? -13.117 11.523 -4.336 1 72.19 98 SER B N 1
ATOM 2072 C CA . SER B 1 98 ? -11.852 11.68 -3.625 1 72.19 98 SER B CA 1
ATOM 2073 C C . SER B 1 98 ? -12.086 11.914 -2.135 1 72.19 98 SER B C 1
ATOM 2075 O O . SER B 1 98 ? -13.164 12.344 -1.729 1 72.19 98 SER B O 1
ATOM 2077 N N . THR B 1 99 ? -11.594 11.211 -1.257 1 87.12 99 THR B N 1
ATOM 2078 C CA . THR B 1 99 ? -11.562 11.133 0.199 1 87.12 99 THR B CA 1
ATOM 2079 C C . THR B 1 99 ? -10.914 12.383 0.789 1 87.12 99 THR B C 1
ATOM 2081 O O . THR B 1 99 ? -10.039 12.289 1.653 1 87.12 99 THR B O 1
ATOM 2084 N N . HIS B 1 100 ? -11.523 13.57 0.286 1 91.81 100 HIS B N 1
ATOM 2085 C CA . HIS B 1 100 ? -10.953 14.828 0.763 1 91.81 100 HIS B CA 1
ATOM 2086 C C . HIS B 1 100 ? -11.352 15.094 2.211 1 91.81 100 HIS B C 1
ATOM 2088 O O . HIS B 1 100 ? -12.539 15.117 2.543 1 91.81 100 HIS B O 1
ATOM 2094 N N . PRO B 1 101 ? -10.398 15.359 3.012 1 94.44 101 PRO B N 1
ATOM 2095 C CA . PRO B 1 101 ? -10.766 15.656 4.398 1 94.44 101 PRO B CA 1
ATOM 2096 C C . PRO B 1 101 ? -11.57 16.953 4.527 1 94.44 101 PRO B C 1
ATOM 2098 O O . PRO B 1 101 ? -11.328 17.906 3.793 1 94.44 101 PRO B O 1
ATOM 2101 N N . ARG B 1 102 ? -12.484 16.984 5.562 1 96.06 102 ARG B N 1
ATOM 2102 C CA . ARG B 1 102 ? -13.352 18.141 5.773 1 96.06 102 ARG B CA 1
ATOM 2103 C C . ARG B 1 102 ? -13.227 18.672 7.203 1 96.06 102 ARG B C 1
ATOM 2105 O O . ARG B 1 102 ? -13.516 19.828 7.469 1 96.06 102 ARG B O 1
ATOM 2112 N N . SER B 1 103 ? -12.93 17.812 8.102 1 98.38 103 SER B N 1
ATOM 2113 C CA . SER B 1 103 ? -12.828 18.156 9.516 1 98.38 103 SER B CA 1
ATOM 2114 C C . SER B 1 103 ? -11.602 17.516 10.148 1 98.38 103 SER B C 1
ATOM 2116 O O . SER B 1 103 ? -11.375 16.312 10.008 1 98.38 103 SER B O 1
ATOM 2118 N N . TRP B 1 104 ? -10.773 18.297 10.812 1 98.62 104 TRP B N 1
ATOM 2119 C CA . TRP B 1 104 ? -9.609 17.766 11.516 1 98.62 104 TRP B CA 1
ATOM 2120 C C . TRP B 1 104 ? -9.227 18.656 12.688 1 98.62 104 TRP B C 1
ATOM 2122 O O . TRP B 1 104 ? -9.688 19.797 12.781 1 98.62 104 TRP B O 1
ATOM 2132 N N . LYS B 1 105 ? -8.547 18.141 13.57 1 98.88 105 LYS B N 1
ATOM 2133 C CA . LYS B 1 105 ? -7.895 18.906 14.617 1 98.88 105 LYS B CA 1
ATOM 2134 C C . LYS B 1 105 ? -6.375 18.781 14.523 1 98.88 105 LYS B C 1
ATOM 2136 O O . LYS B 1 105 ? -5.863 17.812 13.953 1 98.88 105 LYS B O 1
ATOM 2141 N N . VAL B 1 106 ? -5.715 19.812 15.047 1 98.88 106 VAL B N 1
ATOM 2142 C CA . VAL B 1 106 ? -4.262 19.844 15.125 1 98.88 106 VAL B CA 1
ATOM 2143 C C . VAL B 1 106 ? -3.826 19.844 16.594 1 98.88 106 VAL B C 1
ATOM 2145 O O . VAL B 1 106 ? -4.332 20.641 17.391 1 98.88 106 VAL B O 1
ATOM 2148 N N . GLU B 1 107 ? -2.947 18.906 16.891 1 98.81 107 GLU B N 1
ATOM 2149 C CA . GLU B 1 107 ? -2.439 18.797 18.25 1 98.81 107 GLU B CA 1
ATOM 2150 C C . GLU B 1 107 ? -0.913 18.812 18.266 1 98.81 107 GLU B C 1
ATOM 2152 O O . GLU B 1 107 ? -0.269 18.453 17.281 1 98.81 107 GLU B O 1
ATOM 2157 N N . VAL B 1 108 ? -0.364 19.297 19.391 1 98.75 108 VAL B N 1
ATOM 2158 C CA . VAL B 1 108 ? 1.081 19.297 19.594 1 98.75 108 VAL B CA 1
ATOM 2159 C C . VAL B 1 108 ? 1.418 18.562 20.875 1 98.75 108 VAL B C 1
ATOM 2161 O O . VAL B 1 108 ? 0.58 18.453 21.781 1 98.75 108 VAL B O 1
ATOM 2164 N N . SER B 1 109 ? 2.545 17.984 20.953 1 98.44 109 SER B N 1
ATOM 2165 C CA . SER B 1 109 ? 3.016 17.219 22.109 1 98.44 109 SER B CA 1
ATOM 2166 C C . SER B 1 109 ? 4.539 17.219 22.172 1 98.44 109 SER B C 1
ATOM 2168 O O . SER B 1 109 ? 5.215 17.516 21.188 1 98.44 109 SER B O 1
ATOM 2170 N N . ASN B 1 110 ? 5.102 16.984 23.359 1 97.06 110 ASN B N 1
ATOM 2171 C CA . ASN B 1 110 ? 6.539 16.781 23.5 1 97.06 110 ASN B CA 1
ATOM 2172 C C . ASN B 1 110 ? 6.859 15.352 23.922 1 97.06 110 ASN B C 1
ATOM 2174 O O . ASN B 1 110 ? 8.023 14.969 24 1 97.06 110 ASN B O 1
ATOM 2178 N N . ASP B 1 111 ? 5.812 14.57 24.141 1 94 111 ASP B N 1
ATOM 2179 C CA . ASP B 1 111 ? 6.113 13.25 24.688 1 94 111 ASP B CA 1
ATOM 2180 C C . ASP B 1 111 ? 5.281 12.172 24 1 94 111 ASP B C 1
ATOM 2182 O O . ASP B 1 111 ? 5.488 10.984 24.234 1 94 111 ASP B O 1
ATOM 2186 N N . GLY B 1 112 ? 4.309 12.523 23.203 1 93.94 112 GLY B N 1
ATOM 2187 C CA . GLY B 1 112 ? 3.467 11.562 22.5 1 93.94 112 GLY B CA 1
ATOM 2188 C C . GLY B 1 112 ? 2.406 10.945 23.391 1 93.94 112 GLY B C 1
ATOM 2189 O O . GLY B 1 112 ? 1.755 9.969 23 1 93.94 112 GLY B O 1
ATOM 2190 N N . VAL B 1 113 ? 2.262 11.469 24.562 1 91.62 113 VAL B N 1
ATOM 2191 C CA . VAL B 1 113 ? 1.288 10.961 25.531 1 91.62 113 VAL B CA 1
ATOM 2192 C C . VAL B 1 113 ? 0.25 12.047 25.828 1 91.62 113 VAL B C 1
ATOM 2194 O O . VAL B 1 113 ? -0.954 11.812 25.688 1 91.62 113 VAL B O 1
ATOM 2197 N N . ASP B 1 114 ? 0.702 13.188 26.203 1 97.12 114 ASP B N 1
ATOM 2198 C CA . ASP B 1 114 ? -0.157 14.344 26.422 1 97.12 114 ASP B CA 1
ATOM 2199 C C . ASP B 1 114 ? -0.166 15.266 25.203 1 97.12 114 ASP B C 1
ATOM 2201 O O . ASP B 1 114 ? 0.893 15.641 24.703 1 97.12 114 ASP B O 1
ATOM 2205 N N . TYR B 1 115 ? -1.297 15.539 24.766 1 98.25 115 TYR B N 1
ATOM 2206 C CA . TYR B 1 115 ? -1.443 16.406 23.594 1 98.25 115 TYR B CA 1
ATOM 2207 C C . TYR B 1 115 ? -2.256 17.641 23.938 1 98.25 115 TYR B C 1
ATOM 2209 O O . TYR B 1 115 ? -3.219 17.578 24.703 1 98.25 115 TYR B O 1
ATOM 2217 N N . ARG B 1 116 ? -1.862 18.766 23.328 1 98.75 116 ARG B N 1
ATOM 2218 C CA . ARG B 1 116 ? -2.629 20 23.359 1 98.75 116 ARG B CA 1
ATOM 2219 C C . ARG B 1 116 ? -3.215 20.328 21.984 1 98.75 116 ARG B C 1
ATOM 2221 O O . ARG B 1 116 ? -2.48 20.438 21 1 98.75 116 ARG B O 1
ATOM 2228 N N . GLN B 1 117 ? -4.527 20.5 21.984 1 98.75 117 GLN B N 1
ATOM 2229 C CA . GLN B 1 117 ? -5.152 20.922 20.734 1 98.75 117 GLN B CA 1
ATOM 2230 C C . GLN B 1 117 ? -4.859 22.391 20.453 1 98.75 117 GLN B C 1
ATOM 2232 O O . GLN B 1 117 ? -5.016 23.25 21.328 1 98.75 117 GLN B O 1
ATOM 2237 N N . VAL B 1 118 ? -4.477 22.672 19.219 1 98.81 118 VAL B N 1
ATOM 2238 C CA . VAL B 1 118 ? -4.082 24.031 18.906 1 98.81 118 VAL B CA 1
ATOM 2239 C C . VAL B 1 118 ? -4.922 24.578 17.766 1 98.81 118 VAL B C 1
ATOM 2241 O O . VAL B 1 118 ? -4.891 25.781 17.469 1 98.81 118 VAL B O 1
ATOM 2244 N N . ASP B 1 119 ? -5.66 23.734 17.047 1 98.75 119 ASP B N 1
ATOM 2245 C CA . ASP B 1 119 ? -6.559 24.172 15.984 1 98.75 119 ASP B CA 1
ATOM 2246 C C . ASP B 1 119 ? -7.648 23.141 15.719 1 98.75 119 ASP B C 1
ATOM 2248 O O . ASP B 1 119 ? -7.5 21.969 16.078 1 98.75 119 ASP B O 1
ATOM 2252 N N . GLN B 1 120 ? -8.68 23.578 15.141 1 98.56 120 GLN B N 1
ATOM 2253 C CA . GLN B 1 120 ? -9.805 22.75 14.727 1 98.56 120 GLN B CA 1
ATOM 2254 C C . GLN B 1 120 ? -10.461 23.297 13.461 1 98.56 120 GLN B C 1
ATOM 2256 O O . GLN B 1 120 ? -10.734 24.5 13.375 1 98.56 120 GLN B O 1
ATOM 2261 N N . VAL B 1 121 ? -10.57 22.516 12.492 1 98.56 121 VAL B N 1
ATOM 2262 C CA . VAL B 1 121 ? -11.328 22.828 11.281 1 98.56 121 VAL B CA 1
ATOM 2263 C C . VAL B 1 121 ? -12.531 21.891 11.172 1 98.56 121 VAL B C 1
ATOM 2265 O O . VAL B 1 121 ? -12.406 20.672 11.328 1 98.56 121 VAL B O 1
ATOM 2268 N N . THR B 1 122 ? -13.719 22.438 11.016 1 98.19 122 THR B N 1
ATOM 2269 C CA . THR B 1 122 ? -14.945 21.656 10.953 1 98.19 122 THR B CA 1
ATOM 2270 C C . THR B 1 122 ? -15.672 21.891 9.633 1 98.19 122 THR B C 1
ATOM 2272 O O . THR B 1 122 ? -15.984 23.031 9.289 1 98.19 122 THR B O 1
ATOM 2275 N N . GLU B 1 123 ? -15.836 20.844 8.828 1 96.81 123 GLU B N 1
ATOM 2276 C CA . GLU B 1 123 ? -16.672 20.781 7.637 1 96.81 123 GLU B CA 1
ATOM 2277 C C . GLU B 1 123 ? -16.266 21.828 6.605 1 96.81 123 GLU B C 1
ATOM 2279 O O . GLU B 1 123 ? -17.109 22.562 6.094 1 96.81 123 GLU B O 1
ATOM 2284 N N . THR B 1 124 ? -15.016 21.953 6.316 1 96.69 124 THR B N 1
ATOM 2285 C CA . THR B 1 124 ? -14.555 22.844 5.25 1 96.69 124 THR B CA 1
ATOM 2286 C C . THR B 1 124 ? -14.703 22.172 3.889 1 96.69 124 THR B C 1
ATOM 2288 O O . THR B 1 124 ? -14.594 20.953 3.773 1 96.69 124 THR B O 1
ATOM 2291 N N . ASP B 1 125 ? -14.938 22.906 2.877 1 92 125 ASP B N 1
ATOM 2292 C CA . ASP B 1 125 ? -14.969 22.391 1.513 1 92 125 ASP B CA 1
ATOM 2293 C C . ASP B 1 125 ? -13.773 22.906 0.705 1 92 125 ASP B C 1
ATOM 2295 O O . ASP B 1 125 ? -13.727 22.734 -0.515 1 92 125 ASP B O 1
ATOM 2299 N N . GLU B 1 126 ? -12.773 23.484 1.384 1 93.25 126 GLU B N 1
ATOM 2300 C CA . GLU B 1 126 ? -11.656 24.109 0.69 1 93.25 126 GLU B CA 1
ATOM 2301 C C . GLU B 1 126 ? -10.781 23.062 -0.006 1 93.25 126 GLU B C 1
ATOM 2303 O O . GLU B 1 126 ? -10.055 23.391 -0.947 1 93.25 126 GLU B O 1
ATOM 2308 N N . LEU B 1 127 ? -10.844 21.828 0.451 1 92.31 127 LEU B N 1
ATOM 2309 C CA . LEU B 1 127 ? -10.016 20.781 -0.125 1 92.31 127 LEU B CA 1
ATOM 2310 C C . LEU B 1 127 ? -10.812 19.922 -1.109 1 92.31 127 LEU B C 1
ATOM 2312 O O . LEU B 1 127 ? -10.328 18.891 -1.58 1 92.31 127 LEU B O 1
ATOM 2316 N N . ASN B 1 128 ? -11.984 20.562 -1.431 1 84 128 ASN B N 1
ATOM 2317 C CA . ASN B 1 128 ? -12.812 19.797 -2.363 1 84 128 ASN B CA 1
ATOM 2318 C C . ASN B 1 128 ? -12.242 19.844 -3.779 1 84 128 ASN B C 1
ATOM 2320 O O . ASN B 1 128 ? -12.094 20.922 -4.355 1 84 128 ASN B O 1
ATOM 2324 N N . ASN B 1 129 ? -11.688 18.875 -4.301 1 80.25 129 ASN B N 1
ATOM 2325 C CA . ASN B 1 129 ? -11.148 18.656 -5.645 1 80.25 129 ASN B CA 1
ATOM 2326 C C . ASN B 1 129 ? -9.703 18.172 -5.602 1 80.25 129 ASN B C 1
ATOM 2328 O O . ASN B 1 129 ? -9.102 18.094 -4.527 1 80.25 129 ASN B O 1
ATOM 2332 N N . SER B 1 130 ? -9.258 17.875 -6.703 1 77.5 130 SER B N 1
ATOM 2333 C CA . SER B 1 130 ? -7.895 17.359 -6.793 1 77.5 130 SER B CA 1
ATOM 2334 C C . SER B 1 130 ? -6.871 18.5 -6.758 1 77.5 130 SER B C 1
ATOM 2336 O O . SER B 1 130 ? -7.113 19.578 -7.309 1 77.5 130 SER B O 1
ATOM 2338 N N . ASN B 1 131 ? -5.824 18.234 -6.023 1 84.75 131 ASN B N 1
ATOM 2339 C CA . ASN B 1 131 ? -4.648 19.109 -5.992 1 84.75 131 ASN B CA 1
ATOM 2340 C C . ASN B 1 131 ? -4.969 20.453 -5.355 1 84.75 131 ASN B C 1
ATOM 2342 O O . ASN B 1 131 ? -4.527 21.5 -5.848 1 84.75 131 ASN B O 1
ATOM 2346 N N . LYS B 1 132 ? -5.797 20.469 -4.363 1 89.12 132 LYS B N 1
ATOM 2347 C CA . LYS B 1 132 ? -6.102 21.672 -3.604 1 89.12 132 LYS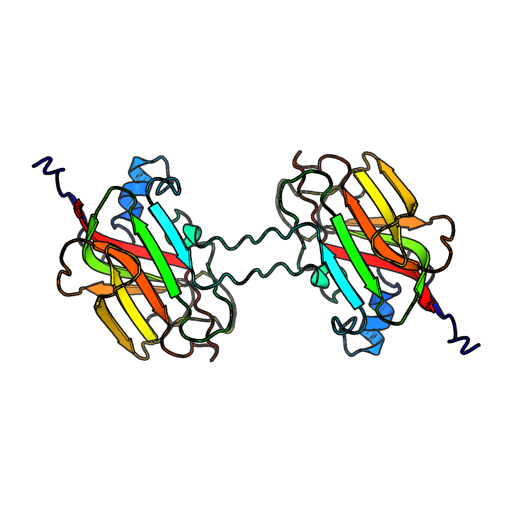 B CA 1
ATOM 2348 C C . LYS B 1 132 ? -5.227 21.781 -2.359 1 89.12 132 LYS B C 1
ATOM 2350 O O . LYS B 1 132 ? -4.824 20.766 -1.791 1 89.12 132 LYS B O 1
ATOM 2355 N N . THR B 1 133 ? -4.961 23.016 -1.999 1 92.69 133 THR B N 1
ATOM 2356 C CA . THR B 1 133 ? -4.191 23.297 -0.792 1 92.69 133 THR B CA 1
ATOM 2357 C C . THR B 1 133 ? -5.012 24.125 0.191 1 92.69 133 THR B C 1
ATOM 2359 O O . THR B 1 133 ? -5.605 25.141 -0.186 1 92.69 133 THR B O 1
ATOM 2362 N N . PHE B 1 134 ? -5.188 23.641 1.39 1 95.81 134 PHE B N 1
ATOM 2363 C CA . PHE B 1 134 ? -5.742 24.391 2.516 1 95.81 134 PHE B CA 1
ATOM 2364 C C . PHE B 1 134 ? -4.633 25.016 3.355 1 95.81 134 PHE B C 1
ATOM 2366 O O . PHE B 1 134 ? -3.648 24.344 3.688 1 95.81 134 PHE B O 1
ATOM 2373 N N . SER B 1 135 ? -4.797 26.328 3.664 1 97.25 135 SER B N 1
ATOM 2374 C CA . SER B 1 135 ? -3.836 27.047 4.5 1 97.25 135 SER B CA 1
ATOM 2375 C C . SER B 1 135 ? -4.523 27.734 5.68 1 97.25 135 SER B C 1
ATOM 2377 O O . SER B 1 135 ? -5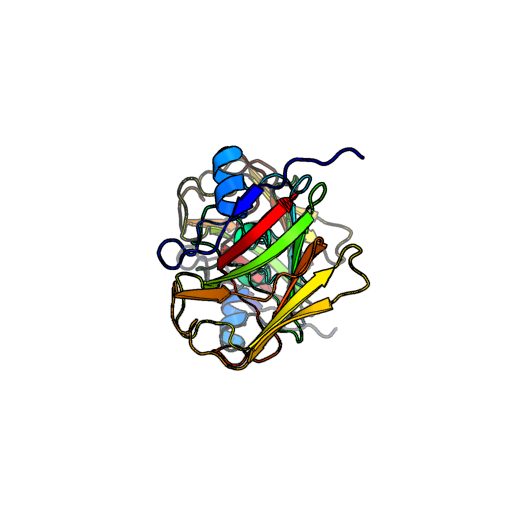.605 28.297 5.527 1 97.25 135 SER B O 1
ATOM 2379 N N . LYS B 1 136 ? -3.85 27.672 6.84 1 97.94 136 LYS B N 1
ATOM 2380 C CA . LYS B 1 136 ? -4.41 28.359 8.008 1 97.94 136 LYS B CA 1
ATOM 2381 C C . LYS B 1 136 ? -3.303 28.875 8.922 1 97.94 136 LYS B C 1
ATOM 2383 O O . LYS B 1 136 ? -2.363 28.141 9.242 1 97.94 136 LYS B O 1
ATOM 2388 N N . VAL B 1 137 ? -3.436 30.125 9.281 1 97.88 137 VAL B N 1
ATOM 2389 C CA . VAL B 1 137 ? -2.623 30.719 10.336 1 97.88 137 VAL B CA 1
ATOM 2390 C C . VAL B 1 137 ? -3.248 30.422 11.703 1 97.88 137 VAL B C 1
ATOM 2392 O O . VAL B 1 137 ? -4.465 30.5 11.859 1 97.88 137 VAL B O 1
ATOM 2395 N N . ILE B 1 138 ? -2.408 30.016 12.672 1 98.12 138 ILE B N 1
ATOM 2396 C CA . ILE B 1 138 ? -2.926 29.75 14.008 1 98.12 138 ILE B CA 1
ATOM 2397 C C . ILE B 1 138 ? -2.119 30.547 15.031 1 98.12 138 ILE B C 1
ATOM 2399 O O . ILE B 1 138 ? -1.091 31.141 14.695 1 98.12 138 ILE B O 1
ATOM 2403 N N . GLN B 1 139 ? -2.678 30.578 16.281 1 97.62 139 GLN B N 1
ATOM 2404 C CA . GLN B 1 139 ? -1.913 31.203 17.359 1 97.62 139 GLN B CA 1
ATOM 2405 C C . GLN B 1 139 ? -0.633 30.422 17.656 1 97.62 139 GLN B C 1
ATOM 2407 O O . GLN B 1 139 ? -0.646 29.188 17.688 1 97.62 139 GLN B O 1
ATOM 2412 N N . PRO B 1 140 ? 0.457 31.156 17.797 1 97.62 140 PRO B N 1
ATOM 2413 C CA . PRO B 1 140 ? 1.703 30.453 18.094 1 97.62 140 PRO B CA 1
ATOM 2414 C C . PRO B 1 140 ? 1.553 29.469 19.266 1 97.62 140 PRO B C 1
ATOM 2416 O O . PRO B 1 140 ? 0.963 29.812 20.281 1 97.62 140 PRO B O 1
ATOM 2419 N N . THR B 1 141 ? 2.141 28.297 19.141 1 97.94 141 THR B N 1
ATOM 2420 C CA . THR B 1 141 ? 1.814 27.188 20.047 1 97.94 141 THR B CA 1
ATOM 2421 C C . THR B 1 141 ? 2.824 27.109 21.188 1 97.94 141 THR B C 1
ATOM 2423 O O . THR B 1 141 ? 2.58 26.438 22.203 1 97.94 141 THR B O 1
ATOM 2426 N N . GLY B 1 142 ? 3.934 27.797 21.188 1 97.25 142 GLY B N 1
ATOM 2427 C CA . GLY B 1 142 ? 5.121 27.359 21.906 1 97.25 142 GLY B CA 1
ATOM 2428 C C . GLY B 1 142 ? 5.863 26.234 21.203 1 97.25 142 GLY B C 1
ATOM 2429 O O . GLY B 1 142 ? 5.477 25.828 20.109 1 97.25 142 GLY B O 1
ATOM 2430 N N . GLN B 1 143 ? 6.902 25.844 21.844 1 97.25 143 GLN B N 1
ATOM 2431 C CA . GLN B 1 143 ? 7.781 24.859 21.203 1 97.25 143 GLN B CA 1
ATOM 2432 C C . GLN B 1 143 ? 7.355 23.438 21.531 1 97.25 143 GLN B C 1
ATOM 2434 O O . GLN B 1 143 ? 7.184 23.078 22.688 1 97.25 143 GLN B O 1
ATOM 2439 N N . PHE B 1 144 ? 7.184 22.609 20.516 1 97.62 144 PHE B N 1
ATOM 2440 C CA . PHE B 1 144 ? 6.824 21.203 20.656 1 97.62 144 PHE B CA 1
ATOM 2441 C C . PHE B 1 144 ? 7.566 20.359 19.625 1 97.62 144 PHE B C 1
ATOM 2443 O O . PHE B 1 144 ? 7.941 20.859 18.562 1 97.62 144 PHE B O 1
ATOM 2450 N N . SER B 1 145 ? 7.793 19.109 19.844 1 97.19 145 SER B N 1
ATOM 2451 C CA . SER B 1 145 ? 8.547 18.234 18.953 1 97.19 145 SER B CA 1
ATOM 2452 C C . SER B 1 145 ? 7.609 17.359 18.109 1 97.19 145 SER B C 1
ATOM 2454 O O . SER B 1 145 ? 8.047 16.688 17.172 1 97.19 145 SER B O 1
ATOM 2456 N N . ILE B 1 146 ? 6.289 17.344 18.422 1 97.56 146 ILE B N 1
ATOM 2457 C CA . ILE B 1 146 ? 5.328 16.484 17.734 1 97.56 146 ILE B CA 1
ATOM 2458 C C . ILE B 1 146 ? 4.129 17.328 17.281 1 97.56 146 ILE B C 1
ATOM 2460 O O . ILE B 1 146 ? 3.619 18.141 18.047 1 97.56 146 ILE B O 1
ATOM 2464 N N . VAL B 1 147 ? 3.758 17.25 16.078 1 98.62 147 VAL B N 1
ATOM 2465 C CA . VAL B 1 147 ? 2.521 17.797 15.531 1 98.62 147 VAL B CA 1
ATOM 2466 C C . VAL B 1 147 ? 1.655 16.672 14.977 1 98.62 147 VAL B C 1
ATOM 2468 O O . VAL B 1 147 ? 2.137 15.828 14.219 1 98.62 147 VAL B O 1
ATOM 2471 N N . ARG B 1 148 ? 0.396 16.594 15.344 1 98.75 148 ARG B N 1
ATOM 2472 C CA . ARG B 1 148 ? -0.524 15.555 14.906 1 98.75 148 ARG B CA 1
ATOM 2473 C C . ARG B 1 148 ? -1.768 16.156 14.258 1 98.75 148 ARG B C 1
ATOM 2475 O O . ARG B 1 148 ? -2.33 17.125 14.766 1 98.75 148 ARG B O 1
ATOM 2482 N N . PHE B 1 149 ? -2.113 15.664 13.125 1 98.75 149 PHE B N 1
ATOM 2483 C CA . PHE B 1 149 ? -3.393 15.93 12.477 1 98.75 149 PHE B CA 1
ATOM 2484 C C . PHE B 1 149 ? -4.332 14.742 12.617 1 98.75 149 PHE B C 1
ATOM 2486 O O . PHE B 1 149 ? -3.969 13.617 12.281 1 98.75 149 PHE B O 1
ATOM 2493 N N . THR B 1 150 ? -5.5 14.945 13.188 1 98.69 150 THR B N 1
ATOM 2494 C CA . THR B 1 150 ? -6.492 13.891 13.359 1 98.69 150 THR B CA 1
ATOM 2495 C C . THR B 1 150 ? -7.797 14.25 12.648 1 98.69 150 THR B C 1
ATOM 2497 O O . THR B 1 150 ? -8.359 15.312 12.883 1 98.69 150 THR B O 1
ATOM 2500 N N . MET B 1 151 ? -8.203 13.414 11.758 1 98.06 151 MET B N 1
ATOM 2501 C CA . MET B 1 151 ? -9.5 13.617 11.117 1 98.06 151 MET B CA 1
ATOM 2502 C C . MET B 1 151 ? -10.641 13.383 12.102 1 98.06 151 MET B C 1
ATOM 2504 O O . MET B 1 151 ? -10.664 12.359 12.789 1 98.06 151 MET B O 1
ATOM 2508 N N . THR B 1 152 ? -11.594 14.336 12.164 1 98.31 152 THR B N 1
ATOM 2509 C CA . THR B 1 152 ? -12.602 14.281 13.211 1 98.31 152 THR B CA 1
ATOM 2510 C C . THR B 1 152 ? -13.992 14.102 12.617 1 98.31 152 THR B C 1
ATOM 2512 O O . THR B 1 152 ? -14.984 14.086 13.344 1 98.31 152 THR B O 1
ATOM 2515 N N . GLY B 1 153 ? -14.133 14.047 11.367 1 97.19 153 GLY B N 1
ATOM 2516 C CA . GLY B 1 153 ? -15.375 13.82 10.648 1 97.19 153 GLY B CA 1
ATOM 2517 C C . GLY B 1 153 ? -15.18 13.133 9.312 1 97.19 153 GLY B C 1
ATOM 2518 O O . GLY B 1 153 ? -14.047 12.953 8.867 1 97.19 153 GLY B O 1
ATOM 2519 N N . LYS B 1 154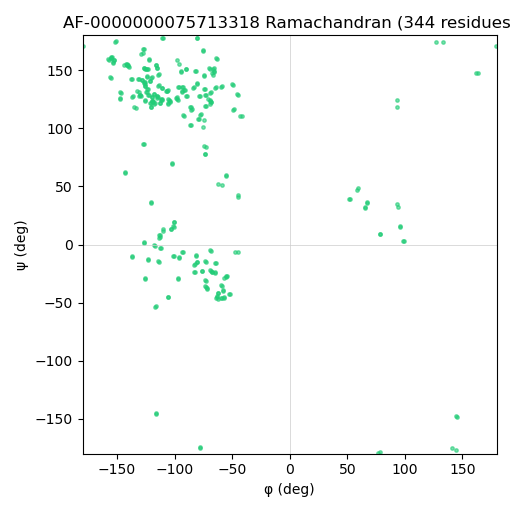 ? -16.297 12.82 8.695 1 95.62 154 LYS B N 1
ATOM 2520 C CA . LYS B 1 154 ? -16.234 12.102 7.426 1 95.62 154 LYS B CA 1
ATOM 2521 C C . LYS B 1 154 ? -15.625 12.969 6.332 1 95.62 154 LYS B C 1
ATOM 2523 O O . LYS B 1 154 ? -15.773 14.188 6.344 1 95.62 154 LYS B O 1
ATOM 2528 N N . ASN B 1 155 ? -14.906 12.258 5.41 1 93.06 155 ASN B N 1
ATOM 2529 C CA . ASN B 1 155 ? -14.398 12.953 4.234 1 93.06 155 ASN B CA 1
ATOM 2530 C C . ASN B 1 155 ? -15.492 13.18 3.199 1 93.06 155 ASN B C 1
ATOM 2532 O O . ASN B 1 155 ? -16.672 12.914 3.461 1 93.06 155 ASN B O 1
ATOM 2536 N N . SER B 1 156 ? -15.078 13.727 2.051 1 90.44 156 SER B N 1
ATOM 2537 C CA . SER B 1 156 ? -16.031 14.117 1.021 1 90.44 156 SER B CA 1
ATOM 2538 C C . SER B 1 156 ? -16.766 12.898 0.458 1 90.44 156 SER B C 1
ATOM 2540 O O . SER B 1 156 ? -17.844 13.031 -0.121 1 90.44 156 SER B O 1
ATOM 2542 N N . PHE B 1 157 ? -16.156 11.75 0.554 1 87.88 157 PHE B N 1
ATOM 2543 C CA . PHE B 1 157 ? -16.781 10.523 0.067 1 87.88 157 PHE B CA 1
ATOM 2544 C C . PHE B 1 157 ? -17.75 9.953 1.096 1 87.88 157 PHE B C 1
ATOM 2546 O O . PHE B 1 157 ? -18.562 9.086 0.777 1 87.88 157 PHE B O 1
ATOM 2553 N N . GLY B 1 158 ? -17.609 10.414 2.328 1 91.56 158 GLY B N 1
ATOM 2554 C CA . GLY B 1 158 ? -18.453 9.898 3.396 1 91.56 158 GLY B CA 1
ATOM 2555 C C . GLY B 1 158 ? -17.797 8.781 4.184 1 91.56 158 GLY B C 1
ATOM 2556 O O . GLY B 1 158 ? -18.469 8.047 4.914 1 91.56 158 GLY B O 1
ATOM 2557 N N . SER B 1 159 ? -16.531 8.586 4.086 1 91.44 159 SER B N 1
ATOM 2558 C CA . SER B 1 159 ? -15.781 7.578 4.832 1 91.44 159 SER B CA 1
ATOM 2559 C C . SER B 1 159 ? -14.867 8.227 5.867 1 91.44 159 SER B C 1
ATOM 2561 O O . SER B 1 159 ? -14.781 9.453 5.945 1 91.44 159 SER B O 1
ATOM 2563 N N . ASN B 1 160 ? -14.156 7.387 6.664 1 94.25 160 ASN B N 1
ATOM 2564 C CA . ASN B 1 160 ? -13.25 7.887 7.695 1 94.25 160 ASN B CA 1
ATOM 2565 C C . ASN B 1 160 ? -11.789 7.785 7.258 1 94.25 160 ASN B C 1
ATOM 2567 O O . ASN B 1 160 ? -10.883 7.887 8.086 1 94.25 160 ASN B O 1
ATOM 2571 N N . CYS B 1 161 ? -11.539 7.547 5.965 1 91.38 161 CYS B N 1
ATOM 2572 C CA . CYS B 1 161 ? -10.18 7.555 5.438 1 91.38 161 CYS B CA 1
ATOM 2573 C C . CYS B 1 161 ? -9.602 8.969 5.457 1 91.38 161 CYS B C 1
ATOM 2575 O O . CYS B 1 161 ? -10.227 9.906 4.973 1 91.38 161 CYS B O 1
ATOM 2577 N N . PHE B 1 162 ? -8.539 9.125 6.086 1 93.31 162 PHE B N 1
ATOM 2578 C CA . PHE B 1 162 ? -7.781 10.367 6.047 1 93.31 162 PHE B CA 1
ATOM 2579 C C . PHE B 1 162 ? -6.73 10.328 4.941 1 93.31 162 PHE B C 1
ATOM 2581 O O . PHE B 1 162 ? -5.812 9.508 4.98 1 93.31 162 PHE B O 1
ATOM 2588 N N . THR B 1 163 ? -6.898 11.086 3.922 1 91.19 163 THR B N 1
ATOM 2589 C CA . THR B 1 163 ? -6.031 11.062 2.748 1 91.19 163 THR B CA 1
ATOM 2590 C C . THR B 1 163 ? -5.352 12.414 2.549 1 91.19 163 THR B C 1
ATOM 2592 O O . THR B 1 163 ? -6.023 13.445 2.475 1 91.19 163 THR B O 1
ATOM 2595 N N . LEU B 1 164 ? -4.035 12.43 2.516 1 92 164 LEU B N 1
ATOM 2596 C CA . LEU B 1 164 ? -3.266 13.648 2.287 1 92 164 LEU B CA 1
ATOM 2597 C C . LEU B 1 164 ? -2.111 13.391 1.324 1 92 164 LEU B C 1
ATOM 2599 O O . LEU B 1 164 ? -1.456 12.344 1.399 1 92 164 LEU B O 1
ATOM 2603 N N . ALA B 1 165 ? -1.858 14.375 0.468 1 90.12 165 ALA B N 1
ATOM 2604 C CA . ALA B 1 165 ? -0.71 14.312 -0.432 1 90.12 165 ALA B CA 1
ATOM 2605 C C . ALA B 1 165 ? 0.474 15.094 0.135 1 90.12 165 ALA B C 1
ATOM 2607 O O . ALA B 1 165 ? 1.629 14.789 -0.175 1 90.12 165 ALA B O 1
ATOM 2608 N N . ASN B 1 166 ? 0.182 16.125 0.917 1 93.19 166 ASN B N 1
ATOM 2609 C CA . ASN B 1 166 ? 1.264 16.922 1.47 1 93.19 166 ASN B CA 1
ATOM 2610 C C . ASN B 1 166 ? 0.836 17.641 2.754 1 93.19 166 ASN B C 1
ATOM 2612 O O . ASN B 1 166 ? -0.318 18.047 2.889 1 93.19 166 ASN B O 1
ATOM 2616 N N . ILE B 1 167 ? 1.751 17.766 3.691 1 95.94 167 ILE B N 1
ATOM 2617 C CA . ILE B 1 167 ? 1.682 18.625 4.867 1 95.94 167 ILE B CA 1
ATOM 2618 C C . ILE B 1 167 ? 2.881 19.562 4.887 1 95.94 167 ILE B C 1
ATOM 2620 O O . ILE B 1 167 ? 4.016 19.141 4.664 1 95.94 167 ILE B O 1
ATOM 2624 N N . GLU B 1 168 ? 2.59 20.844 5.035 1 96.88 168 GLU B N 1
ATOM 2625 C CA . GLU B 1 168 ? 3.645 21.828 5.309 1 96.88 168 GLU B CA 1
ATOM 2626 C C . GLU B 1 168 ? 3.391 22.562 6.621 1 96.88 168 GLU B C 1
ATOM 2628 O O . GLU B 1 168 ? 2.242 22.844 6.969 1 96.88 168 GLU B O 1
ATOM 2633 N N . LEU B 1 169 ? 4.508 22.797 7.379 1 97.88 169 LEU B N 1
ATOM 2634 C CA . LEU B 1 169 ? 4.426 23.531 8.641 1 97.88 169 LEU B CA 1
ATOM 2635 C C . LEU B 1 169 ? 5.156 24.859 8.547 1 97.88 169 LEU B C 1
ATOM 2637 O O . LEU B 1 169 ? 6.188 24.969 7.879 1 97.88 169 LEU B O 1
ATOM 2641 N N . PHE B 1 170 ? 4.59 25.812 9.273 1 98.06 170 PHE B N 1
ATOM 2642 C CA . PHE B 1 170 ? 5.145 27.156 9.273 1 98.06 170 PHE B CA 1
ATOM 2643 C C . PHE B 1 170 ? 5.301 27.672 10.703 1 98.06 170 PHE B C 1
ATOM 2645 O O . PHE B 1 170 ? 4.434 27.453 11.547 1 98.06 170 PHE B O 1
ATOM 2652 N N . GLY B 1 171 ? 6.316 28.375 10.953 1 97.88 171 GLY B N 1
ATOM 2653 C CA . GLY B 1 171 ? 6.645 28.922 12.266 1 97.88 171 GLY B CA 1
ATOM 2654 C C . GLY B 1 171 ? 8.141 28.953 12.539 1 97.88 171 GLY B C 1
ATOM 2655 O O . GLY B 1 171 ? 8.938 29.219 11.633 1 97.88 171 GLY B O 1
ATOM 2656 N N . ASN B 1 172 ? 8.492 28.781 13.836 1 97 172 ASN B N 1
ATOM 2657 C CA . ASN B 1 172 ? 9.898 28.828 14.242 1 97 172 ASN B CA 1
ATOM 2658 C C . ASN B 1 172 ? 10.43 27.422 14.562 1 97 172 ASN B C 1
ATOM 2660 O O . ASN B 1 172 ? 9.836 26.703 15.367 1 97 172 ASN B O 1
ATOM 2664 N N . LEU B 1 173 ? 11.453 27.062 13.844 1 94 173 LEU B N 1
ATOM 2665 C CA . LEU B 1 173 ? 12.141 25.797 14.109 1 94 173 LEU B CA 1
ATOM 2666 C C . LEU B 1 173 ? 13.383 26.031 14.961 1 94 173 LEU B C 1
ATOM 2668 O O . LEU B 1 173 ? 14.219 26.875 14.641 1 94 173 LEU B O 1
ATOM 2672 N N . LYS B 1 174 ? 13.438 25.312 16.094 1 92.75 174 LYS B N 1
ATOM 2673 C CA . LYS B 1 174 ? 14.547 25.5 17.031 1 92.75 174 LYS B CA 1
ATOM 2674 C C . LYS B 1 174 ? 15.25 24.188 17.312 1 92.75 174 LYS B C 1
ATOM 2676 O O . LYS B 1 174 ? 14.602 23.172 17.594 1 92.75 174 LYS B O 1
#

Nearest PDB structures (foldseek):
  5l9u-assembly1_L  TM=8.065E-01  e=1.764E-06  Homo sapiens
  5l9t-assembly1_L  TM=7.941E-01  e=2.220E-06  Homo sapiens
  8ttq-assembly1_B  TM=8.020E-01  e=3.944E-06  Homo sapiens
  8ayr-assembly2_B  TM=8.161E-01  e=4.161E-05  Akkermansia muciniphila
  2wn3-assembly1_A  TM=6.540E-01  e=5.172E-02  Dictyostelium discoideum AX2

Sequence (348 aa):
MGGGSSVAYPLKKEAPLNGIFAAMRKANGGKVGNEVKVKVSSKSVRCFADPMDVVGPSNDNEWTSENEDNSWIEITFATKKVELHGYTLKTFQGGKGSTHPRSWKVEVSNDGVDYRQVDQVTETDELNNSNKTFSKVIQPTGQFSIVRFTMTGKNSFGSNCFTLANIELFGNLKMGGGSSVAYPLKKEAPLNGIFAAMRKANGGKVGNEVKVKVSSKSVRCFADPMDVVGPSNDNEWTSENEDNSWIEITFATKKVELHGYTLKTFQGGKGSTHPRSWKVEVSNDGVDYRQVDQVTETDELNNSNKTFSKVIQPTGQFSIVRFTMTGKNSFGSNCFTLANIELFGNLK

Secondary structure (DSSP, 8-state):
------EEE---TT-TT-SHHHHHHHHTTT----TTTEEEEES-------GGGGGSS-SS--EE--S-TT-EEEEEESS--EEEEEEEEE--S--TT------EEEEEESSSSS-EEEEEE-S--TT-STT-EEEEE-----EESEEEEEE-S--TTSS---EESEEEEEEEE-/------EEE---TT-TT-SHHHHHHHHTTT----TTTEEEEES-------GGGGGSS-SS--EE--S-TT-EEEEEESS--EEEEEEEEE--S--TT------EEEEEESSSSS-EEEEEE-S--TT-STT-EEEEE-----EESEEEEEE-S--TTSS---EESEEEEEEEE-